Protein AF-U7Q8G6-F1 (afdb_monomer)

Nearest PDB structures (foldseek):
  5i2t-assembly1_A  TM=9.129E-01  e=1.241E-16  Saccharomyces cerevisiae
  8ro1-assembly1_s  TM=9.286E-01  e=4.223E-16  Caenorhabditis elegans
  6i7o-assembly1_O  TM=8.710E-01  e=2.322E-15  Saccharomyces cerevisiae
  3dm0-assembly1_A  TM=6.189E-01  e=4.511E-17  Escherichia coli K-12
  5k1a-assembly3_F  TM=7.112E-01  e=4.893E-15  Homo sapiens

Secondary structure (DSSP, 8-state):
--HHHHHHHTS-HHHHHHHHHHHHHHHHHTT-HHHHHHHHT-HHHHHHHHHHT-HHHHHHHHHT-TTGGG-HHHHHHHHHHHHHHHHHHH-GGGHHHHHHHHHGGGTTSHHHHHHHHHHHHH--S--PPPSS--SPPTT----------SS-EEEEEE-TTSSEEEEEETTS-EEEEETTT--EEEEE---SS-EEEEEE-TTS-EEEEEETTS-EEEEETTT--EEEEE----STT--EEEEEE-TTSSEEEEEETTS-EEEEETTT--EEEEE--SS----EEEEEE-TTSSEEEEEETTSEEEEEETTT--EEEEEE-SS-EEEEEE-TTSSEEEEEETTSPEEEEE--S-------

Organism: NCBI:txid1348334

Radius of gyration: 26.83 Å; Cα contacts (8 Å, |Δi|>4): 756; chains: 1; bounding box: 65×58×74 Å

pLDDT: mean 88.62, std 10.2, range [36.81, 98.12]

Foldseek 3Di:
DDPVLVVLVPDDPVVNLCCLQCVLVVCLVVVVVVVLVVQLLAQSSQLSSCVRPRLVSSLVSLVSHPPSVVDPVSQQSSLLSVQCRVVCRVPSLCVLQSLQQACVVVCVPVSSVVSNVNSVVPDPDDDDGDPDNHDHHRVPDPPDDQDDDPFDWQEKDAALVNQWIWTWGQSQWIWIAGPVVSDTPDIARPGPGGWQYWDAANNRQKIWTWGQSQWIWMAGPVVRDTPDIQHDLPDNRWGFNEKDAFNVRQWIWTWTQSQWIWIAGPVPSDTDDIQHDPDDRKGFQYWEAANVRQWIWTFIQQQKIWIAGPVPSDTDDIDHDPAGWNYKYADNVNFWIWTAGPVGDIDTGGHPDPPPDDDD

InterPro domains:
  IPR001680 WD40 repeat [PF00400] (141-178)
  IPR001680 WD40 repeat [PS50082] (146-187)
  IPR001680 WD40 repeat [PS50082] (188-229)
  IPR001680 WD40 repeat [PS50082] (233-274)
  IPR001680 WD40 repeat [PS50082] (284-318)
  IPR001680 WD40 repeat [SM00320] (139-178)
  IPR001680 WD40 repeat [SM00320] (181-220)
  IPR001680 WD40 repeat [SM00320] (223-265)
  IPR001680 WD40 repeat [SM00320] (268-309)
  IPR001680 WD40 repeat [SM00320] (312-350)
  IPR015943 WD40/YVTN repeat-like-containing domain superfamily [G3DSA:2.130.10.10] (127-233)
  IPR015943 WD40/YVTN repeat-like-containing domain superfamily [G3DSA:2.130.10.10] (234-358)
  IPR019775 WD40 repeat, conserved site [PS00678] (165-179)
  IPR019775 WD40 repeat, conserved site [PS00678] (207-221)
  IPR019775 WD40 repeat, conserved site [PS00678] (252-266)
  IPR019775 WD40 repeat, conserved site [PS00678] (296-310)
  IPR020472 PAC1/LIS1-like, WD-40 repeat [PR00320] (165-179)
  IPR020472 PAC1/LIS1-like, WD-40 repeat [PR00320] (207-221)
  IPR020472 PAC1/LIS1-like, WD-40 repeat [PR00320] (252-266)
  IPR036322 WD40-repeat-containing domain superfamily [SSF50978] (139-350)

Structure (mmCIF, N/CA/C/O backbone):
data_AF-U7Q8G6-F1
#
_entry.id   AF-U7Q8G6-F1
#
loop_
_atom_site.group_PDB
_atom_site.id
_atom_site.type_symbol
_atom_site.label_atom_id
_atom_site.label_alt_id
_atom_site.label_comp_id
_atom_site.label_asym_id
_atom_site.label_entity_id
_atom_site.label_seq_id
_atom_site.pdbx_PDB_ins_code
_atom_site.Cartn_x
_atom_site.Cartn_y
_atom_site.Cartn_z
_atom_site.occupancy
_atom_site.B_iso_or_equiv
_atom_site.auth_seq_id
_atom_site.auth_comp_id
_atom_site.auth_asym_id
_atom_site.auth_atom_id
_atom_site.pdbx_PDB_model_num
ATOM 1 N N . MET A 1 1 ? -16.129 24.831 26.091 1.00 56.25 1 MET A N 1
ATOM 2 C CA . MET A 1 1 ? -16.570 23.866 27.114 1.00 56.25 1 MET A CA 1
ATOM 3 C C . MET A 1 1 ? -18.068 23.642 26.961 1.00 56.25 1 MET A C 1
ATOM 5 O O . MET A 1 1 ? -18.812 24.618 26.870 1.00 56.25 1 MET A O 1
ATOM 9 N N . GLY A 1 2 ? -18.496 22.396 26.797 1.00 69.12 2 GLY A N 1
ATOM 10 C CA . GLY A 1 2 ? -19.892 22.003 26.599 1.00 69.12 2 GLY A CA 1
ATOM 11 C C . GLY A 1 2 ? -20.696 21.978 27.903 1.00 69.12 2 GLY A C 1
ATOM 12 O O . GLY A 1 2 ? -20.184 22.236 28.993 1.00 69.12 2 GLY A O 1
ATOM 13 N N . LYS A 1 3 ? -22.002 21.680 27.803 1.00 80.62 3 LYS A N 1
ATOM 14 C CA . LYS A 1 3 ? -22.903 21.632 28.974 1.00 80.62 3 LYS A CA 1
ATOM 15 C C . LYS A 1 3 ? -22.471 20.568 29.996 1.00 80.62 3 LYS A C 1
ATOM 17 O O . LYS A 1 3 ? -22.660 20.794 31.186 1.00 80.62 3 LYS A O 1
ATOM 22 N N . ILE A 1 4 ? -21.913 19.440 29.542 1.00 85.44 4 ILE A N 1
ATOM 23 C CA . ILE A 1 4 ? -21.466 18.342 30.413 1.00 85.44 4 ILE A CA 1
ATOM 24 C C . ILE A 1 4 ? -20.093 18.648 31.021 1.00 85.44 4 ILE A C 1
ATOM 26 O O . ILE A 1 4 ? -19.953 18.516 32.235 1.00 85.44 4 ILE A O 1
ATOM 30 N N . GLY A 1 5 ? -19.130 19.163 30.246 1.00 81.06 5 GLY A N 1
ATOM 31 C CA . GLY A 1 5 ? -17.835 19.592 30.786 1.00 81.06 5 GLY A CA 1
ATOM 32 C C . GLY A 1 5 ? -17.968 20.648 31.888 1.00 81.06 5 GLY A C 1
ATOM 33 O O . GLY A 1 5 ? -17.392 20.497 32.962 1.00 81.06 5 GLY A O 1
ATOM 34 N N . ASN A 1 6 ? -18.816 21.664 31.682 1.00 84.69 6 ASN A N 1
ATOM 35 C CA . ASN A 1 6 ? -19.099 22.678 32.708 1.00 84.69 6 ASN A CA 1
ATOM 36 C C . ASN A 1 6 ? -19.783 22.099 33.956 1.00 84.69 6 ASN A C 1
ATOM 38 O O . ASN A 1 6 ? -19.577 22.597 35.059 1.00 84.69 6 ASN A O 1
ATOM 42 N N . TRP A 1 7 ? -20.631 21.082 33.789 1.00 89.62 7 TRP A N 1
ATOM 43 C CA . TRP A 1 7 ? -21.301 20.419 34.906 1.00 89.62 7 TRP A CA 1
ATOM 44 C C . TRP A 1 7 ? -20.324 19.565 35.724 1.00 89.62 7 TRP A C 1
ATOM 46 O O . TRP A 1 7 ? -20.350 19.645 36.950 1.00 89.62 7 TRP A O 1
ATOM 56 N N . LEU A 1 8 ? -19.423 18.828 35.066 1.00 87.12 8 LEU A N 1
ATOM 57 C CA . LEU A 1 8 ? -18.352 18.075 35.728 1.00 87.12 8 LEU A CA 1
ATOM 58 C C . LEU A 1 8 ? -17.370 19.002 36.456 1.00 87.12 8 LEU A C 1
ATOM 60 O O . LEU A 1 8 ? -16.967 18.702 37.573 1.00 87.12 8 LEU A O 1
ATOM 64 N N . ALA A 1 9 ? -17.028 20.149 35.863 1.00 85.69 9 ALA A N 1
ATOM 65 C CA . ALA A 1 9 ? -16.092 21.112 36.449 1.00 85.69 9 ALA A CA 1
ATOM 66 C C . ALA A 1 9 ? -16.605 21.789 37.734 1.00 85.69 9 ALA A C 1
ATOM 68 O O . ALA A 1 9 ? -15.813 22.343 38.488 1.00 85.69 9 ALA A O 1
ATOM 69 N N . ARG A 1 10 ? -17.921 21.768 37.989 1.00 89.88 10 ARG A N 1
ATOM 70 C CA . ARG A 1 10 ? -18.535 22.331 39.206 1.00 89.88 10 ARG A CA 1
ATOM 71 C C . ARG A 1 10 ? -18.567 21.356 40.387 1.00 89.88 10 ARG A C 1
ATOM 73 O O . ARG A 1 10 ? -18.988 21.757 41.467 1.00 89.88 10 ARG A O 1
ATOM 80 N N . LYS A 1 11 ? -18.204 20.089 40.178 1.00 89.44 11 LYS A N 1
ATOM 81 C CA . LYS A 1 11 ? -18.205 19.051 41.216 1.00 89.44 11 LYS A CA 1
ATOM 82 C C . LYS A 1 11 ? -16.892 19.052 41.993 1.00 89.44 11 LYS A C 1
ATOM 84 O O . LYS A 1 11 ? -15.859 19.445 41.452 1.00 89.44 11 LYS A O 1
ATOM 89 N N . THR A 1 12 ? -16.942 18.593 43.243 1.00 90.50 12 THR A N 1
ATOM 90 C CA . THR A 1 12 ? -15.731 18.258 44.004 1.00 90.50 12 THR A CA 1
ATOM 91 C C . THR A 1 12 ? -15.006 17.090 43.332 1.00 90.50 12 THR A C 1
ATOM 93 O O . THR A 1 12 ? -15.563 16.418 42.462 1.00 90.50 12 THR A O 1
ATOM 96 N N . GLU A 1 13 ? -13.749 16.856 43.697 1.00 85.19 13 GLU A N 1
ATOM 97 C CA . GLU A 1 13 ? -12.966 15.766 43.112 1.00 85.19 13 GLU A CA 1
ATOM 98 C C . GLU A 1 13 ? -13.579 14.389 43.402 1.00 85.19 13 GLU A C 1
ATOM 100 O O . GLU A 1 13 ? -13.784 13.624 42.461 1.00 85.19 13 GLU A O 1
ATOM 105 N N . GLU A 1 14 ? -13.984 14.142 44.652 1.00 85.69 14 GLU A N 1
ATOM 106 C CA . GLU A 1 14 ? -14.667 12.911 45.078 1.00 85.69 14 GLU A CA 1
ATOM 107 C C . GLU A 1 14 ? -16.007 12.717 44.350 1.00 85.69 14 GLU A C 1
ATOM 109 O O . GLU A 1 14 ? -16.265 11.654 43.782 1.00 85.69 14 GLU A O 1
ATOM 114 N N . ASP A 1 15 ? -16.838 13.765 44.265 1.00 88.25 15 ASP A N 1
ATOM 115 C CA . ASP A 1 15 ? -18.117 13.697 43.544 1.00 88.25 15 ASP A CA 1
ATOM 116 C C . ASP A 1 15 ? -17.914 13.460 42.046 1.00 88.25 15 ASP A C 1
ATOM 118 O O . ASP A 1 15 ? -18.752 12.845 41.381 1.00 88.25 15 ASP A O 1
ATOM 122 N N . ARG A 1 16 ? -16.840 14.012 41.477 1.00 90.25 16 ARG A N 1
ATOM 123 C CA . ARG A 1 16 ? -16.509 13.857 40.062 1.00 90.25 16 ARG A CA 1
ATOM 124 C C . ARG A 1 16 ? -16.042 12.437 39.781 1.00 90.25 16 ARG A C 1
ATOM 126 O O . ARG A 1 16 ? -16.490 11.874 38.789 1.00 90.25 16 ARG A O 1
ATOM 133 N N . GLU A 1 17 ? -15.184 11.869 40.619 1.00 89.19 17 GLU A N 1
ATOM 134 C CA . GLU A 1 17 ? -14.734 10.484 40.480 1.00 89.19 17 GLU A CA 1
ATOM 135 C C . GLU A 1 17 ? -15.909 9.513 40.612 1.00 89.19 17 GLU A C 1
ATOM 137 O O . GLU A 1 17 ? -16.135 8.719 39.702 1.00 89.19 17 GLU A O 1
ATOM 142 N N . PHE A 1 18 ? -16.748 9.671 41.642 1.00 90.50 18 PHE A N 1
ATOM 143 C CA . PHE A 1 18 ? -17.962 8.867 41.812 1.00 90.50 18 PHE A CA 1
ATOM 144 C C . PHE A 1 18 ? -18.876 8.932 40.581 1.00 90.50 18 PHE A C 1
ATOM 146 O O . PHE A 1 18 ? -19.333 7.910 40.070 1.00 90.50 18 PHE A O 1
ATOM 153 N N . VAL A 1 19 ? -19.114 10.137 40.054 1.00 91.50 19 VAL A N 1
ATOM 154 C CA . VAL A 1 19 ? -19.921 10.329 38.842 1.00 91.50 19 VAL A CA 1
ATOM 155 C C . VAL A 1 19 ? -19.286 9.662 37.626 1.00 91.50 19 VAL A C 1
ATOM 157 O O . VAL A 1 19 ? -19.995 9.062 36.824 1.00 91.50 19 VAL A O 1
ATOM 160 N N . LEU A 1 20 ? -17.973 9.775 37.447 1.00 92.44 20 LEU A N 1
ATOM 161 C CA . LEU A 1 20 ? -17.301 9.168 36.302 1.00 92.44 20 LEU A CA 1
ATOM 162 C C . LEU A 1 20 ? -17.283 7.642 36.401 1.00 92.44 20 LEU A C 1
ATOM 164 O O . LEU A 1 20 ? -17.319 6.997 35.360 1.00 92.44 20 LEU A O 1
ATOM 168 N N . THR A 1 21 ? -17.292 7.065 37.599 1.00 90.81 21 THR A N 1
ATOM 169 C CA . THR A 1 21 ? -17.320 5.611 37.792 1.00 90.81 21 THR A CA 1
ATOM 170 C C . THR A 1 21 ? -18.736 5.046 37.656 1.00 90.81 21 THR A C 1
ATOM 172 O O . THR A 1 21 ? -18.959 4.190 36.804 1.00 90.81 21 THR A O 1
ATOM 175 N N . GLU A 1 22 ? -19.712 5.580 38.398 1.00 92.44 22 GLU A N 1
ATOM 176 C CA . GLU A 1 22 ? -21.002 4.907 38.647 1.00 92.44 22 GLU A CA 1
ATOM 177 C C . GLU A 1 22 ? -22.201 5.485 37.874 1.00 92.44 22 GLU A C 1
ATOM 179 O O . GLU A 1 22 ? -23.278 4.884 37.836 1.00 92.44 22 GLU A O 1
ATOM 184 N N . LEU A 1 23 ? -22.072 6.662 37.244 1.00 92.38 23 LEU A N 1
ATOM 185 C CA . LEU A 1 23 ? -23.227 7.335 36.632 1.00 92.38 23 LEU A CA 1
ATOM 186 C C . LEU A 1 23 ? -23.899 6.483 35.552 1.00 92.38 23 LEU A C 1
ATOM 188 O O . LEU A 1 23 ? -25.127 6.418 35.511 1.00 92.38 23 LEU A O 1
ATOM 192 N N . ILE A 1 24 ? -23.121 5.864 34.659 1.00 92.88 24 ILE A N 1
ATOM 193 C CA . ILE A 1 24 ? -23.697 5.090 33.554 1.00 92.88 24 ILE A CA 1
ATOM 194 C C . ILE A 1 24 ? -24.417 3.853 34.081 1.00 92.88 24 ILE A C 1
ATOM 196 O O . ILE A 1 24 ? -25.541 3.609 33.652 1.00 92.88 24 ILE A O 1
ATOM 200 N N . TYR A 1 25 ? -23.841 3.155 35.065 1.00 90.88 25 TYR A N 1
ATOM 201 C CA . TYR A 1 25 ? -24.493 2.033 35.740 1.00 90.88 25 TYR A CA 1
ATOM 202 C C . TYR A 1 25 ? -25.879 2.429 36.267 1.00 90.88 25 TYR A C 1
ATOM 204 O O . TYR A 1 25 ? -26.889 1.861 35.857 1.00 90.88 25 TYR A O 1
ATOM 212 N N . HIS A 1 26 ? -25.966 3.495 37.069 1.00 92.00 26 HIS A N 1
ATOM 213 C CA . HIS A 1 26 ? -27.252 3.952 37.602 1.00 92.00 26 HIS A CA 1
ATOM 214 C C . HIS A 1 26 ? -28.240 4.415 36.525 1.00 92.00 26 HIS A C 1
ATOM 216 O O . HIS A 1 26 ? -29.451 4.285 36.702 1.00 92.00 26 HIS A O 1
ATOM 222 N N . LEU A 1 27 ? -27.766 4.997 35.422 1.00 91.88 27 LEU A N 1
ATOM 223 C CA . LEU A 1 27 ? -28.645 5.418 34.330 1.00 91.88 27 LEU A CA 1
ATOM 224 C C . LEU A 1 27 ? -29.193 4.226 33.536 1.00 91.88 27 LEU A C 1
ATOM 226 O O . LEU A 1 27 ? -30.345 4.294 33.105 1.00 91.88 27 LEU A O 1
ATOM 230 N N . VAL A 1 28 ? -28.397 3.170 33.360 1.00 90.50 28 VAL A N 1
ATOM 231 C CA . VAL A 1 28 ? -28.813 1.916 32.715 1.00 90.50 28 VAL A CA 1
ATOM 232 C C . VAL A 1 28 ? -29.846 1.191 33.579 1.00 90.50 28 VAL A C 1
ATOM 234 O O . VAL A 1 28 ? -30.936 0.917 33.086 1.00 90.50 28 VAL A O 1
ATOM 237 N N . GLU A 1 29 ? -29.575 1.003 34.875 1.00 91.31 29 GLU A N 1
ATOM 238 C CA . GLU A 1 29 ? -30.495 0.341 35.822 1.00 91.31 29 GLU A CA 1
ATOM 239 C C . GLU A 1 29 ? -31.860 1.043 35.921 1.00 91.31 29 GLU A C 1
ATOM 241 O O . GLU A 1 29 ? -32.896 0.414 36.110 1.00 91.31 29 GLU A O 1
ATOM 246 N N . ASN A 1 30 ? -31.884 2.368 35.749 1.00 92.12 30 ASN A N 1
ATOM 247 C CA . ASN A 1 30 ? -33.118 3.159 35.741 1.00 92.12 30 ASN A CA 1
ATOM 248 C C . ASN A 1 30 ? -33.731 3.334 34.335 1.00 92.12 30 ASN A C 1
ATOM 250 O O . ASN A 1 30 ? -34.579 4.212 34.144 1.00 92.12 30 ASN A O 1
ATOM 254 N N . SER A 1 31 ? -33.263 2.578 33.336 1.00 88.62 31 SER A N 1
ATOM 255 C CA . SER A 1 31 ? -33.716 2.622 31.936 1.00 88.62 31 SER A CA 1
ATOM 256 C C . SER A 1 31 ? -33.698 4.031 31.311 1.00 88.62 31 SER A C 1
ATOM 258 O O . SER A 1 31 ? -34.504 4.368 30.440 1.00 88.62 31 SER A O 1
ATOM 260 N N . GLN A 1 32 ? -32.770 4.900 31.731 1.00 90.38 32 GLN A N 1
ATOM 261 C CA . GLN A 1 32 ? -32.642 6.279 31.240 1.00 90.38 32 GLN A CA 1
ATOM 262 C C . GLN A 1 32 ? -31.774 6.361 29.973 1.00 90.38 32 GLN A C 1
ATOM 264 O O . GLN A 1 32 ? -30.848 7.175 29.887 1.00 90.38 32 GLN A O 1
ATOM 269 N N . PHE A 1 33 ? -32.099 5.558 28.956 1.00 85.75 33 PHE A N 1
ATOM 270 C CA . PHE A 1 33 ? -31.293 5.378 27.738 1.00 85.75 33 PHE A CA 1
ATOM 271 C C . PHE A 1 33 ? -30.967 6.682 26.998 1.00 85.75 33 PHE A C 1
ATOM 273 O O . PHE A 1 33 ? -29.846 6.872 26.534 1.00 85.75 33 PHE A O 1
ATOM 280 N N . GLY A 1 34 ? -31.897 7.644 26.953 1.00 87.50 34 GLY A N 1
ATOM 281 C CA . GLY A 1 34 ? -31.640 8.952 26.336 1.00 87.50 34 GLY A CA 1
ATOM 282 C C . GLY A 1 34 ? -30.525 9.747 27.033 1.00 87.50 34 GLY A C 1
ATOM 283 O O . GLY A 1 34 ? -29.786 10.485 26.379 1.00 87.50 34 GLY A O 1
ATOM 284 N N . LYS A 1 35 ? -30.364 9.582 28.354 1.00 90.31 35 LYS A N 1
ATOM 285 C CA . LYS A 1 35 ? -29.250 10.182 29.101 1.00 90.31 35 LYS A CA 1
ATOM 286 C C . LYS A 1 35 ? -27.970 9.374 28.930 1.00 90.31 35 LYS A C 1
ATOM 288 O O . LYS A 1 35 ? -26.940 9.997 28.698 1.00 90.31 35 LYS A O 1
ATOM 293 N N . VAL A 1 36 ? -28.042 8.040 28.988 1.00 91.25 36 VAL A N 1
ATOM 294 C CA . VAL A 1 36 ? -26.893 7.150 28.724 1.00 91.25 36 VAL A CA 1
ATOM 295 C C . VAL A 1 36 ? -26.264 7.502 27.383 1.00 91.25 36 VAL A C 1
ATOM 297 O O . VAL A 1 36 ? -25.098 7.882 27.329 1.00 91.25 36 VAL A O 1
ATOM 300 N N . HIS A 1 37 ? -27.073 7.511 26.322 1.00 91.75 37 HIS A N 1
ATOM 301 C CA . HIS A 1 37 ? -26.624 7.888 24.992 1.00 91.75 37 HIS A CA 1
ATOM 302 C C . HIS A 1 37 ? -25.998 9.285 24.997 1.00 91.75 37 HIS A C 1
ATOM 304 O O . HIS A 1 37 ? -24.932 9.488 24.429 1.00 91.75 37 HIS A O 1
ATOM 310 N N . ARG A 1 38 ? -26.640 10.272 25.633 1.00 92.12 38 ARG A N 1
ATOM 311 C CA . ARG A 1 38 ? -26.119 11.644 25.678 1.00 92.12 38 ARG A CA 1
ATOM 312 C C . ARG A 1 38 ? -24.735 11.734 26.332 1.00 92.12 38 ARG A C 1
ATOM 314 O O . ARG A 1 38 ? -23.932 12.532 25.862 1.00 92.12 38 ARG A O 1
ATOM 321 N N . PHE A 1 39 ? -24.476 10.982 27.401 1.00 93.88 39 PHE A N 1
ATOM 322 C CA . PHE A 1 39 ? -23.171 10.968 28.068 1.00 93.88 39 PHE A CA 1
ATOM 323 C C . PHE A 1 39 ? -22.133 10.178 27.272 1.00 93.88 39 PHE A C 1
ATOM 325 O O . PHE A 1 39 ? -21.028 10.673 27.066 1.00 93.88 39 PHE A O 1
ATOM 332 N N . LEU A 1 40 ? -22.494 8.997 26.766 1.00 94.12 40 LEU A N 1
ATOM 333 C CA . LEU A 1 40 ? -21.578 8.164 25.991 1.00 94.12 40 LEU A CA 1
ATOM 334 C C . LEU A 1 40 ? -21.207 8.795 24.641 1.00 94.12 40 LEU A C 1
ATOM 336 O O . LEU A 1 40 ? -20.108 8.575 24.161 1.00 94.12 40 LEU A O 1
ATOM 340 N N . THR A 1 41 ? -22.032 9.671 24.063 1.00 94.38 41 THR A N 1
ATOM 341 C CA . THR A 1 41 ? -21.662 10.425 22.849 1.00 94.38 41 THR A CA 1
ATOM 342 C C . THR A 1 41 ? -21.098 11.824 23.112 1.00 94.38 41 THR A C 1
ATOM 344 O O . THR A 1 41 ? -21.040 12.628 22.184 1.00 94.38 41 THR A O 1
ATOM 347 N N . ASP A 1 42 ? -20.712 12.155 24.348 1.00 95.38 42 ASP A N 1
ATOM 348 C CA . ASP A 1 42 ? -20.105 13.448 24.688 1.00 95.38 42 ASP A CA 1
ATOM 349 C C . ASP A 1 42 ? -18.588 13.318 24.881 1.00 95.38 42 ASP A C 1
ATOM 351 O O . ASP A 1 42 ? -18.102 12.555 25.720 1.00 95.38 42 ASP A O 1
ATOM 355 N N . PHE A 1 43 ? -17.822 14.088 24.103 1.00 95.06 43 PHE A N 1
ATOM 356 C CA . PHE A 1 43 ? -16.359 14.021 24.133 1.00 95.06 43 PHE A CA 1
ATOM 357 C C . PHE A 1 43 ? -15.770 14.405 25.495 1.00 95.06 43 PHE A C 1
ATOM 359 O O . PHE A 1 43 ? -14.808 13.782 25.941 1.00 95.06 43 PHE A O 1
ATOM 366 N N . GLU A 1 44 ? -16.320 15.424 26.162 1.00 93.38 44 GLU A N 1
ATOM 367 C CA . GLU A 1 44 ? -15.781 15.901 27.440 1.00 93.38 44 GLU A CA 1
ATOM 368 C C . GLU A 1 44 ? -16.011 14.873 28.548 1.00 93.38 44 GLU A C 1
ATOM 370 O O . GLU A 1 44 ? -15.116 14.659 29.364 1.00 93.38 44 GLU A O 1
ATOM 375 N N . PHE A 1 45 ? -17.169 14.202 28.549 1.00 95.06 45 PHE A N 1
ATOM 376 C CA . PHE A 1 45 ? -17.434 13.086 29.457 1.00 95.06 45 PHE A CA 1
ATOM 377 C C . PHE A 1 45 ? -16.451 11.934 29.237 1.00 95.06 45 PHE A C 1
ATOM 379 O O . PHE A 1 45 ? -15.796 11.504 30.186 1.00 95.06 45 PHE A O 1
ATOM 386 N N . MET A 1 46 ? -16.293 11.476 27.990 1.00 95.56 46 MET A N 1
ATOM 387 C CA . MET A 1 46 ? -15.378 10.376 27.666 1.00 95.56 46 MET A CA 1
ATOM 388 C C . MET A 1 46 ? -13.932 10.714 28.029 1.00 95.56 46 MET A C 1
ATOM 390 O O . MET A 1 46 ? -13.247 9.908 28.658 1.00 95.56 46 MET A O 1
ATOM 394 N N . GLN A 1 47 ? -13.473 11.926 27.702 1.00 94.31 47 GLN A N 1
ATOM 395 C CA . GLN A 1 47 ? -12.120 12.354 28.039 1.00 94.31 47 GLN A CA 1
ATOM 396 C C . GLN A 1 47 ? -11.913 12.467 29.552 1.00 94.31 47 GLN A C 1
ATOM 398 O O . GLN A 1 47 ? -10.862 12.064 30.050 1.00 94.31 47 GLN A O 1
ATOM 403 N N . ALA A 1 48 ? -12.900 12.979 30.291 1.00 93.25 48 ALA A N 1
ATOM 404 C CA . ALA A 1 48 ? -12.839 13.037 31.747 1.00 93.25 48 ALA A CA 1
ATOM 405 C C . ALA A 1 48 ? -12.800 11.631 32.365 1.00 93.25 48 ALA A C 1
ATOM 407 O O . ALA A 1 48 ? -11.954 11.380 33.224 1.00 93.25 48 ALA A O 1
ATOM 408 N N . LYS A 1 49 ? -13.643 10.701 31.892 1.00 94.69 49 LYS A N 1
ATOM 409 C CA . LYS A 1 49 ? -13.687 9.320 32.395 1.00 94.69 49 LYS A CA 1
ATOM 410 C C . LYS A 1 49 ? -12.377 8.581 32.129 1.00 94.69 49 LYS A C 1
ATOM 412 O O . LYS A 1 49 ? -11.807 8.026 33.062 1.00 94.69 49 LYS A O 1
ATOM 417 N N . ILE A 1 50 ? -11.838 8.655 30.910 1.00 92.81 50 ILE A N 1
ATOM 418 C CA . ILE A 1 50 ? -10.547 8.031 30.568 1.00 92.81 50 ILE A CA 1
ATOM 419 C C . ILE A 1 50 ? -9.417 8.612 31.425 1.00 92.81 50 ILE A C 1
ATOM 421 O O . ILE A 1 50 ? -8.559 7.869 31.898 1.00 92.81 50 ILE A O 1
ATOM 425 N N . LYS A 1 51 ? -9.414 9.932 31.661 1.00 91.38 51 LYS A N 1
ATOM 426 C CA . LYS A 1 51 ? -8.402 10.585 32.504 1.00 91.38 51 LYS A CA 1
ATOM 427 C C . LYS A 1 51 ? -8.479 10.170 33.968 1.00 91.38 51 LYS A C 1
ATOM 429 O O . LYS A 1 51 ? -7.416 10.008 34.559 1.00 91.38 51 LYS A O 1
ATOM 434 N N . ALA A 1 52 ? -9.674 9.997 34.524 1.00 91.44 52 ALA A N 1
ATOM 435 C CA . ALA A 1 52 ? -9.858 9.634 35.928 1.00 91.44 52 ALA A CA 1
ATOM 436 C C . ALA A 1 52 ? -9.715 8.122 36.170 1.00 91.44 52 ALA A C 1
ATOM 438 O O . ALA A 1 52 ? -8.880 7.706 36.963 1.00 91.44 52 ALA A O 1
ATOM 439 N N . VAL A 1 53 ? -10.485 7.308 35.444 1.00 90.62 53 VAL A N 1
ATOM 440 C CA . VAL A 1 53 ? -10.709 5.882 35.753 1.00 90.62 53 VAL A CA 1
ATOM 441 C C . VAL A 1 53 ? -10.080 4.946 34.708 1.00 90.62 53 VAL A C 1
ATOM 443 O O . VAL A 1 53 ? -9.866 3.767 34.967 1.00 90.62 53 VAL A O 1
ATOM 446 N N . GLY A 1 54 ? -9.723 5.465 33.529 1.00 87.25 54 GLY A N 1
ATOM 447 C CA . GLY A 1 54 ? -9.121 4.691 32.439 1.00 87.25 54 GLY A CA 1
ATOM 448 C C . GLY A 1 54 ? -10.115 4.256 31.360 1.00 87.25 54 GLY A C 1
ATOM 449 O O . GLY A 1 54 ? -11.332 4.387 31.500 1.00 87.25 54 GLY A O 1
ATOM 450 N N . ILE A 1 55 ? -9.578 3.770 30.238 1.00 88.50 55 ILE A N 1
ATOM 451 C CA . ILE A 1 55 ? -10.367 3.389 29.057 1.00 88.50 55 ILE A CA 1
ATOM 452 C C . ILE A 1 55 ? -11.200 2.124 29.291 1.00 88.50 55 ILE A C 1
ATOM 454 O O . ILE A 1 55 ? -12.331 2.059 28.816 1.00 88.50 55 ILE A O 1
ATOM 458 N N . GLN A 1 56 ? -10.707 1.179 30.096 1.00 84.81 56 GLN A N 1
ATOM 459 C CA . GLN A 1 56 ? -11.423 -0.062 30.398 1.00 84.81 56 GLN A CA 1
ATOM 460 C C . GLN A 1 56 ? -12.780 0.208 31.063 1.00 84.81 56 GLN A C 1
ATOM 462 O O . GLN A 1 56 ? -13.796 -0.324 30.627 1.00 84.81 56 GLN A O 1
ATOM 467 N N . ALA A 1 57 ? -12.824 1.123 32.036 1.00 88.81 57 ALA A N 1
ATOM 468 C CA . ALA A 1 57 ? -14.069 1.520 32.690 1.00 88.81 57 ALA A CA 1
ATOM 469 C C . ALA A 1 57 ? -15.075 2.142 31.706 1.00 88.81 57 ALA A C 1
ATOM 471 O O . ALA A 1 57 ? -16.282 1.976 31.862 1.00 88.81 57 ALA A O 1
ATOM 472 N N . LEU A 1 58 ? -14.595 2.864 30.685 1.00 91.94 58 LEU A N 1
ATOM 473 C CA . LEU A 1 58 ? -15.459 3.381 29.626 1.00 91.94 58 LEU A CA 1
ATOM 474 C C . LEU A 1 58 ? -15.953 2.248 28.716 1.00 91.94 58 LEU A C 1
ATOM 476 O O . LEU A 1 58 ? -17.132 2.224 28.395 1.00 91.94 58 LEU A O 1
ATOM 480 N N . ILE A 1 59 ? -15.103 1.295 28.322 1.00 85.62 59 ILE A N 1
ATOM 481 C CA . ILE A 1 59 ? -15.517 0.143 27.498 1.00 85.62 59 ILE A CA 1
ATOM 482 C C . ILE A 1 59 ? -16.613 -0.666 28.205 1.00 85.62 59 ILE A C 1
ATOM 484 O O . ILE A 1 59 ? -17.613 -1.024 27.578 1.00 85.62 59 ILE A O 1
ATOM 488 N N . GLU A 1 60 ? -16.473 -0.903 29.508 1.00 86.69 60 GLU A N 1
ATOM 489 C CA . GLU A 1 60 ? -17.490 -1.608 30.287 1.00 86.69 60 GLU A CA 1
ATOM 490 C C . GLU A 1 60 ? -18.821 -0.839 30.356 1.00 86.69 60 GLU A C 1
ATOM 492 O O . GLU A 1 60 ? -19.885 -1.452 30.309 1.00 86.69 60 GLU A O 1
ATOM 497 N N . ASP A 1 61 ? -18.803 0.499 30.418 1.00 91.06 61 ASP A N 1
ATOM 498 C CA . ASP A 1 61 ? -20.034 1.301 30.337 1.00 91.06 61 ASP A CA 1
ATOM 499 C C . ASP A 1 61 ? -20.799 1.051 29.037 1.00 91.06 61 ASP A C 1
ATOM 501 O O . ASP A 1 61 ? -22.024 0.945 29.059 1.00 91.06 61 ASP A O 1
ATOM 505 N N . TYR A 1 62 ? -20.088 0.949 27.910 1.00 89.88 62 TYR A N 1
ATOM 506 C CA . TYR A 1 62 ? -20.704 0.614 26.627 1.00 89.88 62 TYR A CA 1
ATOM 507 C C . TYR A 1 62 ? -21.289 -0.802 26.640 1.00 89.88 62 TYR A C 1
ATOM 509 O O . TYR A 1 62 ? -22.393 -1.000 26.141 1.00 89.88 62 TYR A O 1
ATOM 517 N N . GLN A 1 63 ? -20.597 -1.771 27.252 1.00 85.50 63 GLN A N 1
ATOM 518 C CA . GLN A 1 63 ? -21.068 -3.161 27.365 1.00 85.50 63 GLN A CA 1
ATOM 519 C C . GLN A 1 63 ? -22.343 -3.305 28.211 1.00 85.50 63 GLN A C 1
ATOM 521 O O . GLN A 1 63 ? -23.099 -4.251 28.008 1.00 85.50 63 GLN A O 1
ATOM 526 N N . ARG A 1 64 ? -22.604 -2.370 29.133 1.00 86.44 64 ARG A N 1
ATOM 527 C CA . ARG A 1 64 ? -23.803 -2.363 29.988 1.00 86.44 64 ARG A CA 1
ATOM 528 C C . ARG A 1 64 ? -25.074 -1.899 29.267 1.00 86.44 64 ARG A C 1
ATOM 530 O O . ARG A 1 64 ? -26.163 -2.078 29.798 1.00 86.44 64 ARG A O 1
ATOM 537 N N . VAL A 1 65 ? -24.976 -1.280 28.090 1.00 87.75 65 VAL A N 1
ATOM 538 C CA . VAL A 1 65 ? -26.147 -0.710 27.405 1.00 87.75 65 VAL A CA 1
ATOM 539 C C . VAL A 1 65 ? -26.981 -1.807 26.737 1.00 87.75 65 VAL A C 1
ATOM 541 O O . VAL A 1 65 ? -26.580 -2.380 25.724 1.00 87.75 65 VAL A O 1
ATOM 544 N N . GLU A 1 66 ? -28.183 -2.059 27.259 1.00 69.31 66 GLU A N 1
ATOM 545 C CA . GLU A 1 66 ? -29.170 -2.917 26.595 1.00 69.31 66 GLU A CA 1
ATOM 546 C C . GLU A 1 66 ? -29.507 -2.366 25.194 1.00 69.31 66 GLU A C 1
ATOM 548 O O . GLU A 1 66 ? -29.703 -1.164 25.013 1.00 69.31 66 GLU A O 1
ATOM 553 N N . HIS A 1 67 ? -29.562 -3.246 24.189 1.00 69.25 67 HIS A N 1
ATOM 554 C CA . HIS A 1 67 ? -29.784 -2.917 22.768 1.00 69.25 67 HIS A CA 1
ATOM 555 C C . HIS A 1 67 ? -28.657 -2.161 22.044 1.00 69.25 67 HIS A C 1
ATOM 557 O O . HIS A 1 67 ? -28.899 -1.604 20.967 1.00 69.25 67 HIS A O 1
ATOM 563 N N . LEU A 1 68 ? -27.419 -2.199 22.550 1.00 74.38 68 LEU A N 1
ATOM 564 C CA . LEU A 1 68 ? -26.251 -1.617 21.874 1.00 74.38 68 LEU A CA 1
ATOM 565 C C . LEU A 1 68 ? -26.114 -2.037 20.396 1.00 74.38 68 LEU A C 1
ATOM 567 O O . LEU A 1 68 ? -25.709 -1.235 19.560 1.00 74.38 68 LEU A O 1
ATOM 571 N N . GLU A 1 69 ? -26.510 -3.265 20.048 1.00 65.94 69 GLU A N 1
ATOM 572 C CA . GLU A 1 69 ? -26.487 -3.777 18.668 1.00 65.94 69 GLU A CA 1
ATOM 573 C C . GLU A 1 69 ? -27.345 -2.951 17.695 1.00 65.94 69 GLU A C 1
ATOM 575 O O . GLU A 1 69 ? -27.014 -2.841 16.512 1.00 65.94 69 GLU A O 1
ATOM 580 N N . THR A 1 70 ? -28.423 -2.340 18.193 1.00 77.50 70 THR A N 1
ATOM 581 C CA . THR A 1 70 ? -29.356 -1.534 17.390 1.00 77.50 70 THR A CA 1
ATOM 582 C C . THR A 1 70 ? -28.921 -0.076 17.250 1.00 77.50 70 THR A C 1
ATOM 584 O O . THR A 1 70 ? -29.315 0.586 16.289 1.00 77.50 70 THR A O 1
ATOM 587 N N . ASP A 1 71 ? -28.073 0.425 18.157 1.00 87.56 71 ASP A N 1
ATOM 588 C CA . ASP A 1 71 ? -27.533 1.782 18.086 1.00 87.56 71 ASP A CA 1
ATOM 589 C C . ASP A 1 71 ? -26.173 1.787 17.380 1.00 87.56 71 ASP A C 1
ATOM 591 O O . ASP A 1 71 ? -25.114 1.565 17.972 1.00 87.56 71 ASP A O 1
ATOM 595 N N . GLU A 1 72 ? -26.200 2.079 16.079 1.00 89.06 72 GLU A N 1
ATOM 596 C CA . GLU A 1 72 ? -24.993 2.186 15.258 1.00 89.06 72 GLU A CA 1
ATOM 597 C C . GLU A 1 72 ? -23.951 3.147 15.848 1.00 89.06 72 GLU A C 1
ATOM 599 O O . GLU A 1 72 ? -22.757 2.862 15.780 1.00 89.06 72 GLU A O 1
ATOM 604 N N . THR A 1 73 ? -24.373 4.258 16.456 1.00 92.38 73 THR A N 1
ATOM 605 C CA . THR A 1 73 ? -23.439 5.274 16.960 1.00 92.38 73 THR A CA 1
ATOM 606 C C . THR A 1 73 ? -22.652 4.729 18.143 1.00 92.38 73 THR A C 1
ATOM 608 O O . THR A 1 73 ? -21.422 4.790 18.148 1.00 92.38 73 THR A O 1
ATOM 611 N N . LEU A 1 74 ? -23.350 4.173 19.136 1.00 92.75 74 LEU A N 1
ATOM 612 C CA . LEU A 1 74 ? -22.706 3.634 20.332 1.00 92.75 74 LEU A CA 1
ATOM 613 C C . LEU A 1 74 ? -21.855 2.400 20.008 1.00 92.75 74 LEU A C 1
ATOM 615 O O . LEU A 1 74 ? -20.761 2.267 20.552 1.00 92.75 74 LEU A O 1
ATOM 619 N N . ARG A 1 75 ? -22.289 1.556 19.063 1.00 90.75 75 ARG A N 1
ATOM 620 C CA . ARG A 1 75 ? -21.506 0.411 18.571 1.00 90.75 75 ARG A CA 1
ATOM 621 C C . ARG A 1 75 ? -20.200 0.839 17.890 1.00 90.75 75 ARG A C 1
ATOM 623 O O . ARG A 1 75 ? -19.149 0.259 18.163 1.00 90.75 75 ARG A O 1
ATOM 630 N N . LEU A 1 76 ? -20.236 1.857 17.023 1.00 92.50 76 LEU A N 1
ATOM 631 C CA . LEU A 1 76 ? -19.024 2.397 16.388 1.00 92.50 76 LEU A CA 1
ATOM 632 C C . LEU A 1 76 ? -18.062 2.977 17.434 1.00 92.50 76 LEU A C 1
ATOM 634 O O . LEU A 1 76 ? -16.852 2.760 17.347 1.00 92.50 76 LEU A O 1
ATOM 638 N N . LEU A 1 77 ? -18.584 3.680 18.441 1.00 93.69 77 LEU A N 1
ATOM 639 C CA . LEU A 1 77 ? -17.774 4.253 19.517 1.00 93.69 77 LEU A CA 1
ATOM 640 C C . LEU A 1 77 ? -17.147 3.180 20.404 1.00 93.69 77 LEU A C 1
ATOM 642 O O . LEU A 1 77 ? -15.934 3.212 20.598 1.00 93.69 77 LEU A O 1
ATOM 646 N N . GLN A 1 78 ? -17.919 2.188 20.855 1.00 91.75 78 GLN A N 1
ATOM 647 C CA . GLN A 1 78 ? -17.390 1.053 21.614 1.00 91.75 78 GLN A CA 1
ATOM 648 C C . GLN A 1 78 ? -16.230 0.393 20.864 1.00 91.75 78 GLN A C 1
ATOM 650 O O . GLN A 1 78 ? -15.132 0.255 21.402 1.00 91.75 78 GLN A O 1
ATOM 655 N N . ARG A 1 79 ? -16.440 0.061 19.585 1.00 88.44 79 ARG A N 1
ATOM 656 C CA . ARG A 1 79 ? -15.406 -0.593 18.782 1.00 88.44 79 ARG A CA 1
ATOM 657 C C . ARG A 1 79 ? -14.191 0.306 18.544 1.00 88.44 79 ARG A C 1
ATOM 659 O O . ARG A 1 79 ? -13.074 -0.194 18.441 1.00 88.44 79 ARG A O 1
ATOM 666 N N . THR A 1 80 ? -14.387 1.623 18.481 1.00 92.12 80 THR A N 1
ATOM 667 C CA . THR A 1 80 ? -13.282 2.593 18.425 1.00 92.12 80 THR A CA 1
ATOM 668 C C . THR A 1 80 ? -12.420 2.501 19.678 1.00 92.12 80 THR A C 1
ATOM 670 O O . THR A 1 80 ? -11.198 2.461 19.569 1.00 92.12 80 THR A O 1
ATOM 673 N N . PHE A 1 81 ? -13.041 2.428 20.857 1.00 91.88 81 PHE A N 1
ATOM 674 C CA . PHE A 1 81 ? -12.322 2.325 22.126 1.00 91.88 81 PHE A CA 1
ATOM 675 C C . PHE A 1 81 ? -11.588 1.001 22.279 1.00 91.88 81 PHE A C 1
ATOM 677 O O . PHE A 1 81 ? -10.429 1.020 22.673 1.00 91.88 81 PHE A O 1
ATOM 684 N N . GLU A 1 82 ? -12.189 -0.114 21.868 1.00 85.69 82 GLU A N 1
ATOM 685 C CA . GLU A 1 82 ? -11.507 -1.414 21.840 1.00 85.69 82 GLU A CA 1
ATOM 686 C C . GLU A 1 82 ? -10.265 -1.396 20.932 1.00 85.69 82 GLU A C 1
ATOM 688 O O . GLU A 1 82 ? -9.198 -1.869 21.316 1.00 85.69 82 GLU A O 1
ATOM 693 N N . LEU A 1 83 ? -10.370 -0.804 19.734 1.00 85.38 83 LEU A N 1
ATOM 694 C CA . LEU A 1 83 ? -9.238 -0.677 18.805 1.00 85.38 83 LEU A CA 1
ATOM 695 C C . LEU A 1 83 ? -8.145 0.274 19.316 1.00 85.38 83 LEU A C 1
ATOM 697 O O . LEU A 1 83 ? -6.987 0.158 18.912 1.00 85.38 83 LEU A O 1
ATOM 701 N N . SER A 1 84 ? -8.505 1.227 20.172 1.00 89.12 84 SER A N 1
ATOM 702 C CA . SER A 1 84 ? -7.606 2.248 20.714 1.00 89.12 84 SER A CA 1
ATOM 703 C C . SER A 1 84 ? -7.162 1.981 22.155 1.00 89.12 84 SER A C 1
ATOM 705 O O . SER A 1 84 ? -6.428 2.804 22.698 1.00 89.12 84 SER A O 1
ATOM 707 N N . ASP A 1 85 ? -7.550 0.854 22.758 1.00 85.12 85 ASP A N 1
ATOM 708 C CA . ASP A 1 85 ? -7.293 0.527 24.168 1.00 85.12 85 ASP A CA 1
ATOM 709 C C . ASP A 1 85 ? -5.802 0.636 24.529 1.00 85.12 85 ASP A C 1
ATOM 711 O O . ASP A 1 85 ? -5.417 1.423 25.395 1.00 85.12 85 ASP A O 1
ATOM 715 N N . HIS A 1 86 ? -4.940 -0.057 23.780 1.00 75.19 86 HIS A N 1
ATOM 716 C CA . HIS A 1 86 ? -3.488 -0.032 23.981 1.00 75.19 86 HIS A CA 1
ATOM 717 C C . HIS A 1 86 ? -2.888 1.383 23.923 1.00 75.19 86 HIS A C 1
ATOM 719 O O . HIS A 1 86 ? -2.008 1.710 24.718 1.00 75.19 86 HIS A O 1
ATOM 725 N N . VAL A 1 87 ? -3.378 2.239 23.019 1.00 88.06 87 VAL A N 1
ATOM 726 C CA . VAL A 1 87 ? -2.895 3.621 22.877 1.00 88.06 87 VAL A CA 1
ATOM 727 C C . VAL A 1 87 ? -3.372 4.481 24.041 1.00 88.06 87 VAL A C 1
ATOM 729 O O . VAL A 1 87 ? -2.584 5.217 24.626 1.00 88.06 87 VAL A O 1
ATOM 732 N N . LEU A 1 88 ? -4.656 4.396 24.392 1.00 88.88 88 LEU A N 1
ATOM 733 C CA . LEU A 1 88 ? -5.265 5.252 25.415 1.00 88.88 88 LEU A CA 1
ATOM 734 C C . LEU A 1 88 ? -4.857 4.856 26.838 1.00 88.88 88 LEU A C 1
ATOM 736 O O . LEU A 1 88 ? -4.891 5.704 27.731 1.00 88.88 88 LEU A O 1
ATOM 740 N N . ASN A 1 89 ? -4.422 3.610 27.044 1.00 80.06 89 ASN A N 1
ATOM 741 C CA . ASN A 1 89 ? -3.761 3.186 28.276 1.00 80.06 89 ASN A CA 1
ATOM 742 C C . ASN A 1 89 ? -2.362 3.804 28.431 1.00 80.06 89 ASN A C 1
ATOM 744 O O . ASN A 1 89 ? -1.977 4.141 29.549 1.00 80.06 89 ASN A O 1
ATOM 748 N N . GLN A 1 90 ? -1.624 3.990 27.330 1.00 84.00 90 GLN A N 1
ATOM 749 C CA . GLN A 1 90 ? -0.297 4.618 27.342 1.00 84.00 90 GLN A CA 1
ATOM 750 C C . GLN A 1 90 ? -0.376 6.150 27.402 1.00 84.00 90 GLN A C 1
ATOM 752 O O . GLN A 1 90 ? 0.302 6.772 28.216 1.00 84.00 90 GLN A O 1
ATOM 757 N N . ASP A 1 91 ? -1.220 6.763 26.568 1.00 88.94 91 ASP A N 1
ATOM 758 C CA . ASP A 1 91 ? -1.407 8.211 26.501 1.00 88.94 91 ASP A CA 1
ATOM 759 C C . ASP A 1 91 ? -2.888 8.584 26.336 1.00 88.94 91 ASP A C 1
ATOM 761 O O . ASP A 1 91 ? -3.481 8.586 25.251 1.00 88.94 91 ASP A O 1
ATOM 765 N N . ARG A 1 92 ? -3.476 8.996 27.460 1.00 89.44 92 ARG A N 1
ATOM 766 C CA . ARG A 1 92 ? -4.886 9.389 27.583 1.00 89.44 92 ARG A CA 1
ATOM 767 C C . ARG A 1 92 ? -5.232 10.662 26.796 1.00 89.44 92 ARG A C 1
ATOM 769 O O . ARG A 1 92 ? -6.414 10.958 26.604 1.00 89.44 92 ARG A O 1
ATOM 776 N N . ASN A 1 93 ? -4.244 11.441 26.343 1.00 89.56 93 ASN A N 1
ATOM 777 C CA . ASN A 1 93 ? -4.488 12.652 25.556 1.00 89.56 93 ASN A CA 1
ATOM 778 C C . ASN A 1 93 ? -4.723 12.360 24.065 1.00 89.56 93 ASN A C 1
ATOM 780 O O . ASN A 1 93 ? -5.267 13.215 23.367 1.00 89.56 93 ASN A O 1
ATOM 784 N N . GLN A 1 94 ? -4.428 11.147 23.582 1.00 91.38 94 GLN A N 1
ATOM 785 C CA . GLN A 1 94 ? -4.617 10.789 22.168 1.00 91.38 94 GLN A CA 1
ATOM 786 C C . GLN A 1 94 ? -6.070 10.524 21.762 1.00 91.38 94 GLN A C 1
ATOM 788 O O . GLN A 1 94 ? -6.336 10.269 20.587 1.00 91.38 94 GLN A O 1
ATOM 793 N N . LEU A 1 95 ? -7.028 10.610 22.692 1.00 94.81 95 LEU A N 1
ATOM 794 C CA . LEU A 1 95 ? -8.445 10.333 22.435 1.00 94.81 95 LEU A CA 1
ATOM 795 C C . LEU A 1 95 ? -8.976 11.052 21.191 1.00 94.81 95 LEU A C 1
ATOM 797 O O . LEU A 1 95 ? -9.645 10.441 20.362 1.00 94.81 95 LEU A O 1
ATOM 801 N N . ALA A 1 96 ? -8.660 12.338 21.031 1.00 94.38 96 ALA A N 1
ATOM 802 C CA . ALA A 1 96 ? -9.123 13.100 19.879 1.00 94.38 96 ALA A CA 1
ATOM 803 C C . ALA A 1 96 ? -8.528 12.570 18.566 1.00 94.38 96 ALA A C 1
ATOM 805 O O . ALA A 1 96 ? -9.272 12.368 17.607 1.00 94.38 96 ALA A O 1
ATOM 806 N N . SER A 1 97 ? -7.217 12.303 18.517 1.00 93.44 97 SER A N 1
ATOM 807 C CA . SER A 1 97 ? -6.552 11.755 17.325 1.00 93.44 97 SER A CA 1
ATOM 808 C C . SER A 1 97 ? -7.098 10.377 16.960 1.00 93.44 97 SER A C 1
ATOM 810 O O . SER A 1 97 ? -7.362 10.121 15.787 1.00 93.44 97 SER A O 1
ATOM 812 N N . GLN A 1 98 ? -7.329 9.521 17.958 1.00 94.00 98 GLN A N 1
ATOM 813 C CA . GLN A 1 98 ? -7.880 8.179 17.771 1.00 94.00 98 GLN A CA 1
ATOM 814 C C . GLN A 1 98 ? -9.324 8.215 17.246 1.00 94.00 98 GLN A C 1
ATOM 816 O O . GLN A 1 98 ? -9.636 7.513 16.285 1.00 94.00 98 GLN A O 1
ATOM 821 N N . LEU A 1 99 ? -10.185 9.076 17.805 1.00 94.81 99 LEU A N 1
ATOM 822 C CA . LEU A 1 99 ? -11.552 9.264 17.305 1.00 94.81 99 LEU A CA 1
ATOM 823 C C . LEU A 1 99 ? -11.543 9.761 15.855 1.00 94.81 99 LEU A C 1
ATOM 825 O O . LEU A 1 99 ? -12.205 9.172 15.007 1.00 94.81 99 LEU A O 1
ATOM 829 N N . TRP A 1 100 ? -10.764 10.805 15.547 1.00 94.38 100 TRP A N 1
ATOM 830 C CA . TRP A 1 100 ? -10.683 11.341 14.184 1.00 94.38 100 TRP A CA 1
ATOM 831 C C . TRP A 1 100 ? -10.134 10.319 13.190 1.00 94.38 100 TRP A C 1
ATOM 833 O O . TRP A 1 100 ? -10.709 10.166 12.122 1.00 94.38 100 TRP A O 1
ATOM 843 N N . GLY A 1 101 ? -9.067 9.593 13.522 1.00 91.06 101 GLY A N 1
ATOM 844 C CA . GLY A 1 101 ? -8.438 8.679 12.567 1.00 91.06 101 GLY A CA 1
ATOM 845 C C . GLY A 1 101 ? -9.292 7.464 12.214 1.00 91.06 101 GLY A C 1
ATOM 846 O O . GLY A 1 101 ? -9.197 6.963 11.095 1.00 91.06 101 GLY A O 1
ATOM 847 N N . ARG A 1 102 ? -10.137 7.008 13.149 1.00 92.00 102 ARG A N 1
ATOM 848 C CA . ARG A 1 102 ? -10.968 5.806 12.985 1.00 92.00 102 ARG A CA 1
ATOM 849 C C . ARG A 1 102 ? -12.392 6.103 12.519 1.00 92.00 102 ARG A C 1
ATOM 851 O O . ARG A 1 102 ? -12.963 5.301 11.793 1.00 92.00 102 ARG A O 1
ATOM 858 N N . LEU A 1 103 ? -12.980 7.233 12.919 1.00 93.25 103 LEU A N 1
ATOM 859 C CA . LEU A 1 103 ? -14.394 7.538 12.649 1.00 93.25 103 LEU A CA 1
ATOM 860 C C . LEU A 1 103 ? -14.626 8.471 11.459 1.00 93.25 103 LEU A C 1
ATOM 862 O O . LEU A 1 103 ? -15.783 8.716 11.120 1.00 93.25 103 LEU A O 1
ATOM 866 N N . LEU A 1 104 ? -13.578 8.983 10.804 1.00 90.88 104 LEU A N 1
ATOM 867 C CA . LEU A 1 104 ? -13.755 9.909 9.678 1.00 90.88 104 LEU A CA 1
ATOM 868 C C . LEU A 1 104 ? -14.523 9.276 8.504 1.00 90.88 104 LEU A C 1
ATOM 870 O O . LEU A 1 104 ? -15.292 9.961 7.844 1.00 90.88 104 LEU A O 1
ATOM 874 N N . SER A 1 105 ? -14.407 7.958 8.300 1.00 87.44 105 SER A N 1
ATOM 875 C CA . SER A 1 105 ? -15.199 7.207 7.308 1.00 87.44 105 SER A CA 1
ATOM 876 C C . SER A 1 105 ? -16.699 7.134 7.629 1.00 87.44 105 SER A C 1
ATOM 878 O O . SER A 1 105 ? -17.489 6.738 6.776 1.00 87.44 105 SER A O 1
ATOM 880 N N . HIS A 1 106 ? -17.102 7.503 8.847 1.00 88.75 106 HIS A N 1
ATOM 881 C CA . HIS A 1 106 ? -18.484 7.480 9.333 1.00 88.75 106 HIS A CA 1
ATOM 882 C C . HIS A 1 106 ? -19.051 8.893 9.546 1.00 88.75 106 HIS A C 1
ATOM 884 O O . HIS A 1 106 ? -20.032 9.065 10.270 1.00 88.75 106 HIS A O 1
ATOM 890 N N . GLU A 1 107 ? -18.469 9.919 8.914 1.00 83.62 107 GLU A N 1
ATOM 891 C CA . GLU A 1 107 ? -18.905 11.317 9.062 1.00 83.62 107 GLU A CA 1
ATOM 892 C C . GLU A 1 107 ? -20.338 11.594 8.574 1.00 83.62 107 GLU A C 1
ATOM 894 O O . GLU A 1 107 ? -20.941 12.585 8.982 1.00 83.62 107 GLU A O 1
ATOM 899 N N . ASN A 1 108 ? -20.915 10.688 7.777 1.00 86.81 108 ASN A N 1
ATOM 900 C CA . ASN A 1 108 ? -22.325 10.730 7.381 1.00 86.81 108 ASN A CA 1
ATOM 901 C C . ASN A 1 108 ? -23.287 10.573 8.574 1.00 86.81 108 ASN A C 1
ATOM 903 O O . ASN A 1 108 ? -24.444 10.980 8.480 1.00 86.81 108 ASN A O 1
ATOM 907 N N . ASN A 1 109 ? -22.838 9.993 9.695 1.00 91.06 109 ASN A N 1
ATOM 908 C CA . ASN A 1 109 ? -23.627 9.918 10.921 1.00 91.06 109 ASN A CA 1
ATOM 909 C C . ASN A 1 109 ? -23.555 11.272 11.671 1.00 91.06 109 ASN A C 1
ATOM 911 O O . ASN A 1 109 ? -22.483 11.635 12.170 1.00 91.06 109 ASN A O 1
ATOM 915 N N . PRO A 1 110 ? -24.681 12.002 11.843 1.00 93.25 110 PRO A N 1
ATOM 916 C CA . PRO A 1 110 ? -24.675 13.339 12.445 1.00 93.25 110 PRO A CA 1
ATOM 917 C C . PRO A 1 110 ? -24.118 13.386 13.873 1.00 93.25 110 PRO A C 1
ATOM 919 O O . PRO A 1 110 ? -23.493 14.372 14.265 1.00 93.25 110 PRO A O 1
ATOM 922 N N . LYS A 1 111 ? -24.319 12.322 14.663 1.00 93.31 111 LYS A N 1
ATOM 923 C CA . LYS A 1 111 ? -23.821 12.241 16.044 1.00 93.31 111 LYS A CA 1
ATOM 924 C C . LYS A 1 111 ? -22.305 12.054 16.075 1.00 93.31 111 LYS A C 1
ATOM 926 O O . LYS A 1 111 ? -21.635 12.708 16.871 1.00 93.31 111 LYS A O 1
ATOM 931 N N . ILE A 1 112 ? -21.761 11.223 15.183 1.00 94.25 112 ILE A N 1
ATOM 932 C CA . ILE A 1 112 ? -20.309 11.050 15.024 1.00 94.25 112 ILE A CA 1
ATOM 933 C C . ILE A 1 112 ? -19.675 12.354 14.538 1.00 94.25 112 ILE A C 1
ATOM 935 O O . ILE A 1 112 ? -18.699 12.816 15.126 1.00 94.25 112 ILE A O 1
ATOM 939 N N . GLN A 1 113 ? -20.268 13.008 13.537 1.00 94.81 113 GLN A N 1
ATOM 940 C CA . GLN A 1 113 ? -19.794 14.306 13.058 1.00 94.81 113 GLN A CA 1
ATOM 941 C C . GLN A 1 113 ? -19.775 15.349 14.187 1.00 94.81 113 GLN A C 1
ATOM 943 O O . GLN A 1 113 ? -18.777 16.050 14.379 1.00 94.81 113 GLN A O 1
ATOM 948 N N . GLN A 1 114 ? -20.849 15.426 14.979 1.00 94.62 114 GLN A N 1
ATOM 949 C CA . GLN A 1 114 ? -20.932 16.322 16.130 1.00 94.62 114 GLN A CA 1
ATOM 950 C C . GLN A 1 114 ? -19.855 16.008 17.179 1.00 94.62 114 GLN A C 1
ATOM 952 O O . GLN A 1 114 ? -19.205 16.935 17.671 1.00 94.62 114 GLN A O 1
ATOM 957 N N . LEU A 1 115 ? -19.634 14.727 17.486 1.00 95.62 115 LEU A N 1
ATOM 958 C CA . LEU A 1 115 ? -18.602 14.282 18.418 1.00 95.62 115 LEU A CA 1
ATOM 959 C C . LEU A 1 115 ? -17.198 14.673 17.939 1.00 95.62 115 LEU A C 1
ATOM 961 O O . LEU A 1 115 ? -16.423 15.231 18.713 1.00 95.62 115 LEU A O 1
ATOM 965 N N . LEU A 1 116 ? -16.868 14.432 16.667 1.00 94.94 116 LEU A N 1
ATOM 966 C CA . LEU A 1 116 ? -15.565 14.783 16.094 1.00 94.94 116 LEU A CA 1
ATOM 967 C C . LEU A 1 116 ? -15.316 16.297 16.145 1.00 94.94 116 LEU A C 1
ATOM 969 O O . LEU A 1 116 ? -14.226 16.751 16.515 1.00 94.94 116 LEU A O 1
ATOM 973 N N . GLN A 1 117 ? -16.340 17.102 15.849 1.00 94.81 117 GLN A N 1
ATOM 974 C CA . GLN A 1 117 ? -16.255 18.557 15.981 1.00 94.81 117 GLN A CA 1
ATOM 975 C C . GLN A 1 117 ? -16.115 19.002 17.442 1.00 94.81 117 GLN A C 1
ATOM 977 O O . GLN A 1 117 ? -15.361 19.938 17.719 1.00 94.81 117 GLN A O 1
ATOM 982 N N . GLN A 1 118 ? -16.787 18.335 18.387 1.00 94.62 118 GLN A N 1
ATOM 983 C CA . GLN A 1 118 ? -16.591 18.581 19.816 1.00 94.62 118 GLN A CA 1
ATOM 984 C C . GLN A 1 118 ? -15.151 18.252 20.231 1.00 94.62 118 GLN A C 1
ATOM 986 O O . GLN A 1 118 ? -14.501 19.101 20.834 1.00 94.62 118 GLN A O 1
ATOM 991 N N . ALA A 1 119 ? -14.618 17.097 19.819 1.00 93.75 119 ALA A N 1
ATOM 992 C CA . ALA A 1 119 ? -13.240 16.687 20.084 1.00 93.75 119 ALA A CA 1
ATOM 993 C C . ALA A 1 119 ? -12.234 17.743 19.616 1.00 93.75 119 ALA A C 1
ATOM 995 O O . ALA A 1 119 ? -11.354 18.135 20.383 1.00 93.75 119 ALA A O 1
ATOM 996 N N . LYS A 1 120 ? -12.422 18.274 18.397 1.00 93.56 120 LYS A N 1
ATOM 997 C CA . LYS A 1 120 ? -11.589 19.348 17.836 1.00 93.56 120 LYS A CA 1
ATOM 998 C C . LYS A 1 120 ? -11.666 20.637 18.655 1.00 93.56 120 LYS A C 1
ATOM 1000 O O . LYS A 1 120 ? -10.639 21.260 18.893 1.00 93.56 120 LYS A O 1
ATOM 1005 N N . ARG A 1 121 ? -12.866 21.045 19.080 1.00 93.00 121 ARG A N 1
ATOM 1006 C CA . ARG A 1 121 ? -13.082 22.269 19.878 1.00 93.00 121 ARG A CA 1
ATOM 1007 C C . ARG A 1 121 ? -12.552 22.156 21.307 1.00 93.00 121 ARG A C 1
ATOM 1009 O O . ARG A 1 121 ? -12.221 23.174 21.903 1.00 93.00 121 ARG A O 1
ATOM 1016 N N . CYS A 1 122 ? -12.529 20.949 21.864 1.00 88.75 122 CYS A N 1
ATOM 1017 C CA . CYS A 1 122 ? -12.081 20.690 23.229 1.00 88.75 122 CYS A CA 1
ATOM 1018 C C . CYS A 1 122 ? -10.557 20.548 23.355 1.00 88.75 122 CYS A C 1
ATOM 1020 O O . CYS A 1 122 ? -10.065 20.524 24.480 1.00 88.75 122 CYS A O 1
ATOM 1022 N N . GLN A 1 123 ? -9.806 20.478 22.249 1.00 89.50 123 GLN A N 1
ATOM 1023 C CA . GLN A 1 123 ? -8.345 20.448 22.320 1.00 89.50 123 GLN A CA 1
ATOM 1024 C C . GLN A 1 123 ? -7.782 21.826 22.666 1.00 89.50 123 GLN A C 1
ATOM 1026 O O . GLN A 1 123 ? -7.987 22.796 21.939 1.00 89.50 123 GLN A O 1
ATOM 1031 N N . THR A 1 124 ? -7.059 21.892 23.783 1.00 83.31 124 THR A N 1
ATOM 1032 C CA . THR A 1 124 ? -6.394 23.104 24.285 1.00 83.31 124 THR A CA 1
ATOM 1033 C C . THR A 1 124 ? -4.879 23.085 24.075 1.00 83.31 124 THR A C 1
ATOM 1035 O O . THR A 1 124 ? -4.249 24.138 24.137 1.00 83.31 124 THR A O 1
ATOM 1038 N N . SER A 1 125 ? -4.295 21.916 23.799 1.00 84.69 125 SER A N 1
ATOM 1039 C CA . SER A 1 125 ? -2.888 21.730 23.432 1.00 84.69 125 SER A CA 1
ATOM 1040 C C . SER A 1 125 ? -2.744 21.390 21.941 1.00 84.69 125 SER A C 1
ATOM 1042 O O . SER A 1 125 ? -3.686 20.857 21.344 1.00 84.69 125 SER A O 1
ATOM 1044 N N . PRO A 1 126 ? -1.577 21.653 21.322 1.00 88.38 126 PRO A N 1
ATOM 1045 C CA . PRO A 1 126 ? -1.276 21.157 19.982 1.00 88.38 126 PRO A CA 1
ATOM 1046 C C . PRO A 1 126 ? -1.443 19.635 19.905 1.00 88.38 126 PRO A C 1
ATOM 1048 O O . PRO A 1 126 ? -1.050 18.913 20.820 1.00 88.38 126 PRO A O 1
ATOM 1051 N N . TRP A 1 127 ? -2.044 19.154 18.820 1.00 89.75 127 TRP A N 1
ATOM 1052 C CA . TRP A 1 127 ? -2.301 17.735 18.574 1.00 89.75 127 TRP A CA 1
ATOM 1053 C C . TRP A 1 127 ? -2.355 17.472 17.066 1.00 89.75 127 TRP A C 1
ATOM 1055 O O . TRP A 1 127 ? -2.666 18.370 16.278 1.00 89.75 127 TRP A O 1
ATOM 1065 N N . LEU A 1 128 ? -2.065 16.237 16.659 1.00 87.44 128 LEU A N 1
ATOM 1066 C CA . LEU A 1 128 ? -2.152 15.821 15.261 1.00 87.44 128 LEU A CA 1
ATOM 1067 C C . LEU A 1 128 ? -3.578 15.368 14.943 1.00 87.44 128 LEU A C 1
ATOM 1069 O O . LEU A 1 128 ? -4.078 14.400 15.526 1.00 87.44 128 LEU A O 1
ATOM 1073 N N . ARG A 1 129 ? -4.229 16.062 14.003 1.00 92.38 129 ARG A N 1
ATOM 1074 C CA . ARG A 1 129 ? -5.574 15.726 13.526 1.00 92.38 129 ARG A CA 1
ATOM 1075 C C . ARG A 1 129 ? -5.500 15.022 12.167 1.00 92.38 129 ARG A C 1
ATOM 1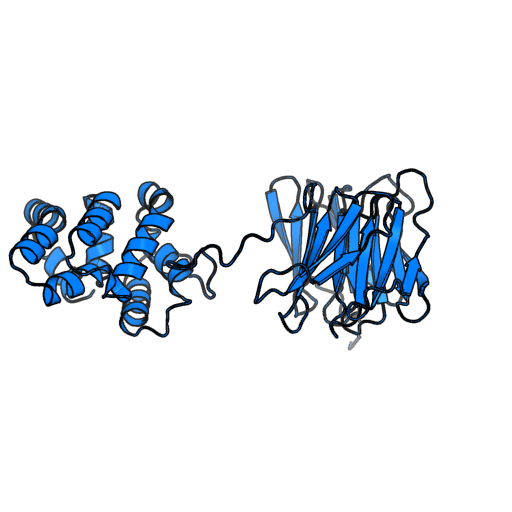077 O O . ARG A 1 129 ? -5.111 15.672 11.196 1.00 92.38 129 ARG A O 1
ATOM 1084 N N . PRO A 1 130 ? -5.961 13.765 12.062 1.00 88.62 130 PRO A N 1
ATOM 1085 C CA . PRO A 1 130 ? -6.179 13.108 10.777 1.00 88.62 130 PRO A CA 1
ATOM 1086 C C . PRO A 1 130 ? -7.102 13.914 9.850 1.00 88.62 130 PRO A C 1
ATOM 1088 O O . PRO A 1 130 ? -8.163 14.392 10.266 1.00 88.62 130 PRO A O 1
ATOM 1091 N N . THR A 1 131 ? -6.685 14.094 8.596 1.00 87.31 131 THR A N 1
ATOM 1092 C CA . THR A 1 131 ? -7.462 14.765 7.534 1.00 87.31 131 THR A CA 1
ATOM 1093 C C . THR A 1 131 ? -8.144 13.783 6.586 1.00 87.31 131 THR A C 1
ATOM 1095 O O . THR A 1 131 ? -9.081 14.171 5.897 1.00 87.31 131 THR A O 1
ATOM 1098 N N . VAL A 1 132 ? -7.697 12.528 6.589 1.00 83.19 132 VAL A N 1
ATOM 1099 C CA . VAL A 1 132 ? -8.255 11.386 5.859 1.00 83.19 132 VAL A CA 1
ATOM 1100 C C . VAL A 1 132 ? -8.354 10.190 6.816 1.00 83.19 132 VAL A C 1
ATOM 1102 O O . VAL A 1 132 ? -7.605 10.165 7.800 1.00 83.19 132 VAL A O 1
ATOM 1105 N N . PRO A 1 133 ? -9.259 9.217 6.580 1.00 81.44 133 PRO A N 1
ATOM 1106 C CA . PRO A 1 133 ? -9.294 7.990 7.369 1.00 81.44 133 PRO A CA 1
ATOM 1107 C C . PRO A 1 133 ? -7.936 7.288 7.260 1.00 81.44 133 PRO A C 1
ATOM 1109 O O . PRO A 1 133 ? -7.515 6.913 6.169 1.00 81.44 133 PRO A O 1
ATOM 1112 N N . ASN A 1 134 ? -7.223 7.169 8.376 1.00 81.88 134 ASN A N 1
ATOM 1113 C CA . ASN A 1 134 ? -5.831 6.704 8.399 1.00 81.88 134 ASN A CA 1
ATOM 1114 C C . ASN A 1 134 ? -5.574 5.623 9.453 1.00 81.88 134 ASN A C 1
ATOM 1116 O O . ASN A 1 134 ? -4.458 5.126 9.578 1.00 81.88 134 ASN A O 1
ATOM 1120 N N . LEU A 1 135 ? -6.597 5.273 10.226 1.00 86.62 135 LEU A N 1
ATOM 1121 C CA . LEU A 1 135 ? -6.568 4.204 11.204 1.00 86.62 135 LEU A CA 1
ATOM 1122 C C . LEU A 1 135 ? -7.700 3.224 10.890 1.00 86.62 135 LEU A C 1
ATOM 1124 O O . LEU A 1 135 ? -8.725 3.619 10.338 1.00 86.62 135 LEU A O 1
ATOM 1128 N N . THR A 1 136 ? -7.539 1.954 11.271 1.00 84.69 136 THR A N 1
ATOM 1129 C CA . THR A 1 136 ? -8.577 0.926 11.100 1.00 84.69 136 THR A CA 1
ATOM 1130 C C . THR A 1 136 ? -9.927 1.433 11.624 1.00 84.69 136 THR A C 1
ATOM 1132 O O . THR A 1 136 ? -10.010 1.731 12.826 1.00 84.69 136 THR A O 1
ATOM 1135 N N . PRO A 1 137 ? -10.956 1.561 10.764 1.00 86.12 137 PRO A N 1
ATOM 1136 C CA . PRO A 1 137 ? -12.248 2.081 11.175 1.00 86.12 137 PRO A CA 1
ATOM 1137 C C . PRO A 1 137 ? -13.007 1.053 12.026 1.00 86.12 137 PRO A C 1
ATOM 1139 O O . PRO A 1 137 ? -12.882 -0.159 11.810 1.00 86.12 137 PRO A O 1
ATOM 1142 N N . PRO A 1 138 ? -13.813 1.500 13.000 1.00 83.19 138 PRO A N 1
ATOM 1143 C CA . PRO A 1 138 ? -14.646 0.613 13.792 1.00 83.19 138 PRO A CA 1
ATOM 1144 C C . PRO A 1 138 ? -15.738 0.018 12.900 1.00 83.19 138 PRO A C 1
ATOM 1146 O O . PRO A 1 138 ? -16.369 0.713 12.114 1.00 83.19 138 PRO A O 1
ATOM 1149 N N . GLY A 1 139 ? -15.953 -1.292 12.986 1.00 71.25 139 GLY A N 1
ATOM 1150 C CA . GLY A 1 139 ? -16.868 -1.989 12.074 1.00 71.25 139 GLY A CA 1
ATOM 1151 C C . GLY A 1 139 ? -16.281 -2.272 10.686 1.00 71.25 139 GLY A C 1
ATOM 1152 O O . GLY A 1 139 ? -16.899 -3.005 9.918 1.00 71.25 139 GLY A O 1
ATOM 1153 N N . GLY A 1 140 ? -15.069 -1.789 10.388 1.00 66.25 140 GLY A N 1
ATOM 1154 C CA . GLY A 1 140 ? -14.257 -2.302 9.292 1.00 66.25 140 GLY A CA 1
ATOM 1155 C C . GLY A 1 140 ? -13.771 -3.702 9.644 1.00 66.25 140 GLY A C 1
ATOM 1156 O O . GLY A 1 140 ? -12.705 -3.869 10.233 1.00 66.25 140 GLY A O 1
ATOM 1157 N N . ALA A 1 141 ? -14.572 -4.721 9.341 1.00 55.22 141 ALA A N 1
ATOM 1158 C CA . ALA A 1 141 ? -14.058 -6.080 9.323 1.00 55.22 141 ALA A CA 1
ATOM 1159 C C . ALA A 1 141 ? -12.956 -6.171 8.259 1.00 55.22 141 ALA A C 1
ATOM 1161 O O . ALA A 1 141 ? -12.982 -5.446 7.261 1.00 55.22 141 ALA A O 1
ATOM 1162 N N . LEU A 1 142 ? -12.016 -7.098 8.451 1.00 61.94 142 LEU A N 1
ATOM 1163 C CA . LEU A 1 142 ? -11.271 -7.668 7.336 1.00 61.94 142 LEU A CA 1
ATOM 1164 C C . LEU A 1 142 ? -12.286 -8.003 6.238 1.00 61.94 142 LEU A C 1
ATOM 1166 O O . LEU A 1 142 ? -13.070 -8.935 6.401 1.00 61.94 142 LEU A O 1
ATOM 1170 N N . ILE A 1 143 ? -12.316 -7.196 5.169 1.00 71.50 143 ILE A N 1
ATOM 1171 C CA . ILE A 1 143 ? -13.325 -7.332 4.109 1.00 71.50 143 ILE A CA 1
ATOM 1172 C C . ILE A 1 143 ? -13.215 -8.739 3.527 1.00 71.50 143 ILE A C 1
ATOM 1174 O O . ILE A 1 143 ? -14.222 -9.412 3.302 1.00 71.50 143 ILE A O 1
ATOM 1178 N N . ARG A 1 144 ? -11.970 -9.192 3.319 1.00 68.25 144 ARG A N 1
ATOM 1179 C CA . ARG A 1 144 ? -11.668 -10.542 2.867 1.00 68.25 144 ARG A CA 1
ATOM 1180 C C . ARG A 1 144 ? -10.202 -10.917 3.060 1.00 68.25 144 ARG A C 1
ATOM 1182 O O . ARG A 1 144 ? -9.322 -10.088 2.855 1.00 68.25 144 ARG A O 1
ATOM 1189 N N . THR A 1 145 ? -9.949 -12.194 3.335 1.00 75.38 145 THR A N 1
ATOM 1190 C CA . THR A 1 145 ? -8.641 -12.830 3.123 1.00 75.38 145 THR A CA 1
ATOM 1191 C C . THR A 1 145 ? -8.650 -13.544 1.777 1.00 75.38 145 THR A C 1
ATOM 1193 O O . THR A 1 145 ? -9.479 -14.427 1.553 1.00 75.38 145 THR A O 1
ATOM 1196 N N . LEU A 1 146 ? -7.730 -13.184 0.885 1.00 79.88 146 LEU A N 1
ATOM 1197 C CA . LEU A 1 146 ? -7.529 -13.888 -0.381 1.00 79.88 146 LEU A CA 1
ATOM 1198 C C . LEU A 1 146 ? -6.523 -15.022 -0.157 1.00 79.88 146 LEU A C 1
ATOM 1200 O O . LEU A 1 146 ? -5.322 -14.788 -0.057 1.00 79.88 146 LEU A O 1
ATOM 1204 N N . VAL A 1 147 ? -7.025 -16.250 -0.022 1.00 79.31 147 VAL A N 1
ATOM 1205 C CA . VAL A 1 147 ? -6.197 -17.447 0.190 1.00 79.31 147 VAL A CA 1
ATOM 1206 C C . VAL A 1 147 ? -5.991 -18.157 -1.145 1.00 79.31 147 VAL A C 1
ATOM 1208 O O . VAL A 1 147 ? -6.957 -18.423 -1.858 1.00 79.31 147 VAL A O 1
ATOM 1211 N N . GLY A 1 148 ? -4.744 -18.498 -1.478 1.00 79.44 148 GLY A N 1
ATOM 1212 C CA . GLY A 1 148 ? -4.465 -19.348 -2.641 1.00 79.44 148 GLY A CA 1
ATOM 1213 C C . GLY A 1 148 ? -3.017 -19.392 -3.120 1.00 79.44 148 GLY A C 1
ATOM 1214 O O . GLY A 1 148 ? -2.691 -20.289 -3.895 1.00 79.44 148 GLY A O 1
ATOM 1215 N N . HIS A 1 149 ? -2.154 -18.472 -2.685 1.00 89.38 149 HIS A N 1
ATOM 1216 C CA . HIS A 1 149 ? -0.707 -18.631 -2.858 1.00 89.38 149 HIS A CA 1
ATOM 1217 C C . HIS A 1 149 ? -0.152 -19.659 -1.865 1.00 89.38 149 HIS A C 1
ATOM 1219 O O . HIS A 1 149 ? -0.612 -19.726 -0.724 1.00 89.38 149 HIS A O 1
ATOM 1225 N N . SER A 1 150 ? 0.825 -20.458 -2.300 1.00 89.81 150 SER A N 1
ATOM 1226 C CA . SER A 1 150 ? 1.520 -21.439 -1.445 1.00 89.81 150 SER A CA 1
ATOM 1227 C C . SER A 1 150 ? 2.848 -20.925 -0.881 1.00 89.81 150 SER A C 1
ATOM 1229 O O . SER A 1 150 ? 3.513 -21.645 -0.141 1.00 89.81 150 SER A O 1
ATOM 1231 N N . GLY A 1 151 ? 3.236 -19.696 -1.225 1.00 89.00 151 GLY A N 1
ATOM 1232 C CA . GLY A 1 151 ? 4.408 -19.000 -0.701 1.00 89.00 151 GLY A CA 1
ATOM 1233 C C . GLY A 1 151 ? 4.078 -17.559 -0.311 1.00 89.00 151 GLY A C 1
ATOM 1234 O O . GLY A 1 151 ? 2.971 -17.073 -0.558 1.00 89.00 151 GLY A O 1
ATOM 1235 N N . SER A 1 152 ? 5.044 -16.862 0.290 1.00 93.50 152 SER A N 1
ATOM 1236 C CA . SER A 1 152 ? 4.916 -15.446 0.658 1.00 93.50 152 SER A CA 1
ATOM 1237 C C . SER A 1 152 ? 4.513 -14.589 -0.543 1.00 93.50 152 SER A C 1
ATOM 1239 O O . SER A 1 152 ? 4.975 -14.820 -1.661 1.00 93.50 152 SER A O 1
ATOM 1241 N N . VAL A 1 153 ? 3.639 -13.609 -0.323 1.00 95.31 153 VAL A N 1
ATOM 1242 C CA . VAL A 1 153 ? 3.247 -12.618 -1.335 1.00 95.31 153 VAL A CA 1
ATOM 1243 C C . VAL A 1 153 ? 4.156 -11.404 -1.173 1.00 95.31 153 VAL A C 1
ATOM 1245 O O . VAL A 1 153 ? 4.157 -10.805 -0.102 1.00 95.31 15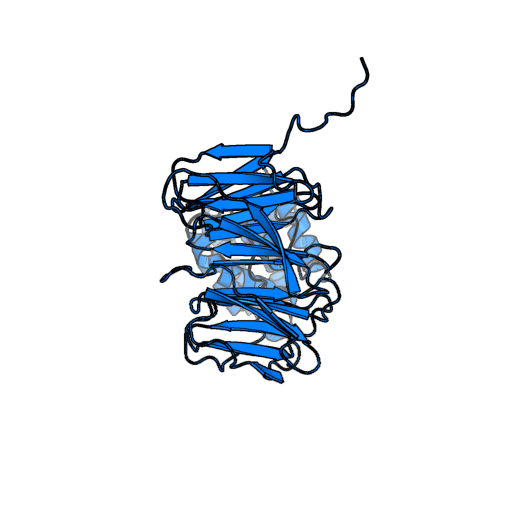3 VAL A O 1
ATOM 1248 N N . ASN A 1 154 ? 4.922 -11.052 -2.207 1.00 94.94 154 ASN A N 1
ATOM 1249 C CA . ASN A 1 154 ? 5.871 -9.928 -2.137 1.00 94.94 154 ASN A CA 1
ATOM 1250 C C . ASN A 1 154 ? 5.305 -8.634 -2.700 1.00 94.94 154 ASN A C 1
ATOM 1252 O O . ASN A 1 154 ? 5.665 -7.556 -2.244 1.00 94.94 154 ASN A O 1
ATOM 1256 N N . ALA A 1 155 ? 4.439 -8.738 -3.705 1.00 95.50 155 ALA A N 1
ATOM 1257 C CA . ALA A 1 155 ? 3.951 -7.577 -4.424 1.00 95.50 155 ALA A CA 1
ATOM 1258 C C . ALA A 1 155 ? 2.468 -7.712 -4.726 1.00 95.50 155 ALA A C 1
ATOM 1260 O O . ALA A 1 155 ? 1.976 -8.797 -5.050 1.00 95.50 155 ALA A O 1
ATOM 1261 N N . VAL A 1 156 ? 1.768 -6.585 -4.637 1.00 97.50 156 VAL A N 1
ATOM 1262 C CA . VAL A 1 156 ? 0.356 -6.463 -4.979 1.00 97.50 156 VAL A CA 1
ATOM 1263 C C . VAL A 1 156 ? 0.117 -5.186 -5.773 1.00 97.50 156 VAL A C 1
ATOM 1265 O O . VAL A 1 156 ? 0.753 -4.166 -5.523 1.00 97.50 156 VAL A O 1
ATOM 1268 N N . ALA A 1 157 ? -0.827 -5.233 -6.706 1.00 96.81 157 ALA A N 1
ATOM 1269 C CA . ALA A 1 157 ? -1.311 -4.068 -7.436 1.00 96.81 157 ALA A CA 1
ATOM 1270 C C . ALA A 1 157 ? -2.829 -4.162 -7.616 1.00 96.81 157 ALA A C 1
ATOM 1272 O O . ALA A 1 157 ? -3.379 -5.255 -7.747 1.00 96.81 157 ALA A O 1
ATOM 1273 N N . ILE A 1 158 ? -3.510 -3.019 -7.621 1.00 96.69 158 ILE A N 1
ATOM 1274 C CA . ILE A 1 158 ? -4.958 -2.920 -7.846 1.00 96.69 158 ILE A CA 1
ATOM 1275 C C . ILE A 1 158 ? -5.181 -2.251 -9.200 1.00 96.69 158 ILE A C 1
ATOM 1277 O O . ILE A 1 158 ? -4.468 -1.308 -9.547 1.00 96.69 158 ILE A O 1
ATOM 1281 N N . THR A 1 159 ? -6.138 -2.750 -9.981 1.00 96.25 159 THR A N 1
ATOM 1282 C CA . THR A 1 159 ? -6.477 -2.129 -11.265 1.00 96.25 159 THR A CA 1
ATOM 1283 C C . THR A 1 159 ? -7.063 -0.727 -11.061 1.00 96.25 159 THR A C 1
ATOM 1285 O O . THR A 1 159 ? -7.739 -0.489 -10.061 1.00 96.25 159 THR A O 1
ATOM 1288 N N . PRO A 1 160 ? -6.871 0.211 -12.006 1.00 94.75 160 PRO A N 1
ATOM 1289 C CA . PRO A 1 160 ? -7.381 1.583 -11.884 1.00 94.75 160 PRO A CA 1
ATOM 1290 C C . PRO A 1 160 ? -8.900 1.683 -11.664 1.00 94.75 160 PRO A C 1
ATOM 1292 O O . PRO A 1 160 ? -9.373 2.560 -10.946 1.00 94.75 160 PRO A O 1
ATOM 1295 N N . ASP A 1 161 ? -9.671 0.750 -12.226 1.00 93.94 161 ASP A N 1
ATOM 1296 C CA . ASP A 1 161 ? -11.123 0.627 -12.027 1.00 93.94 161 ASP A CA 1
ATOM 1297 C C . ASP A 1 161 ? -11.516 0.008 -10.666 1.00 93.94 161 ASP A C 1
ATOM 1299 O O . ASP A 1 161 ? -12.699 -0.178 -10.386 1.00 93.94 161 ASP A O 1
ATOM 1303 N N . SER A 1 162 ? -10.532 -0.328 -9.824 1.00 92.38 162 SER A N 1
ATOM 1304 C CA . SER A 1 162 ? -10.678 -0.985 -8.518 1.00 92.38 162 SER A CA 1
ATOM 1305 C C . SER A 1 162 ? -11.416 -2.331 -8.553 1.00 92.38 162 SER A C 1
ATOM 1307 O O . SER A 1 162 ? -11.906 -2.793 -7.521 1.00 92.38 162 SER A O 1
ATOM 1309 N N . SER A 1 163 ? -11.505 -2.982 -9.719 1.00 91.25 163 SER A N 1
ATOM 1310 C CA . SER A 1 163 ? -12.242 -4.242 -9.873 1.00 91.25 163 SER A CA 1
ATOM 1311 C C . SER A 1 163 ? -11.396 -5.480 -9.567 1.00 91.25 163 SER A C 1
ATOM 1313 O O . SER A 1 163 ? -11.921 -6.483 -9.072 1.00 91.25 163 SER A O 1
ATOM 1315 N N . LYS A 1 164 ? -10.082 -5.424 -9.819 1.00 95.12 164 LYS A N 1
ATOM 1316 C CA . LYS A 1 164 ? -9.172 -6.563 -9.679 1.00 95.12 164 LYS A CA 1
ATOM 1317 C C . LYS A 1 164 ? -7.955 -6.233 -8.823 1.00 95.12 164 LYS A C 1
ATOM 1319 O O . LYS A 1 164 ? -7.467 -5.106 -8.800 1.00 95.12 164 LYS A O 1
ATOM 1324 N N . LEU A 1 165 ? -7.427 -7.266 -8.175 1.00 96.31 165 LEU A N 1
ATOM 1325 C CA . LEU A 1 165 ? -6.122 -7.259 -7.517 1.00 96.31 165 LEU A CA 1
ATOM 1326 C C . LEU A 1 165 ? -5.209 -8.266 -8.204 1.00 96.31 165 LEU A C 1
ATOM 1328 O O . LEU A 1 165 ? -5.644 -9.356 -8.569 1.00 96.31 165 LEU A O 1
ATOM 1332 N N . VAL A 1 166 ? -3.943 -7.913 -8.361 1.00 97.81 166 VAL A N 1
ATOM 1333 C CA . VAL A 1 166 ? -2.886 -8.801 -8.836 1.00 97.81 166 VAL A CA 1
ATOM 1334 C C . VAL A 1 166 ? -1.882 -9.009 -7.713 1.00 97.81 166 VAL A C 1
ATOM 1336 O O . VAL A 1 166 ? -1.527 -8.048 -7.038 1.00 97.81 166 VAL A O 1
ATOM 1339 N N . SER A 1 167 ? -1.430 -10.245 -7.506 1.00 97.06 167 SER A N 1
ATOM 1340 C CA . SER A 1 167 ? -0.432 -10.598 -6.491 1.00 97.06 167 SER A CA 1
ATOM 1341 C C . SER A 1 167 ? 0.685 -11.465 -7.069 1.00 97.06 167 SER A C 1
ATOM 1343 O O . SER A 1 167 ? 0.395 -12.442 -7.757 1.00 97.06 167 SER A O 1
ATOM 1345 N N . GLY A 1 168 ? 1.942 -11.125 -6.773 1.00 97.56 168 GLY A N 1
ATOM 1346 C CA . GLY A 1 168 ? 3.139 -11.917 -7.092 1.00 97.56 168 GLY A CA 1
ATOM 1347 C C . GLY A 1 168 ? 3.730 -12.588 -5.846 1.00 97.56 168 GLY A C 1
ATOM 1348 O O . GLY A 1 168 ? 3.725 -11.995 -4.762 1.00 97.56 168 GLY A O 1
ATOM 1349 N N . SER A 1 169 ? 4.214 -13.829 -5.977 1.00 96.94 169 SER A N 1
ATOM 1350 C CA . SER A 1 169 ? 4.571 -14.682 -4.834 1.00 96.94 169 SER A CA 1
ATOM 1351 C C . SER A 1 169 ? 5.852 -15.513 -5.014 1.00 96.94 169 SER A C 1
ATOM 1353 O O . SER A 1 169 ? 6.348 -15.717 -6.122 1.00 96.94 169 SER A O 1
ATOM 1355 N N . TRP A 1 170 ? 6.350 -16.037 -3.886 1.00 96.25 170 TRP A N 1
ATOM 1356 C CA . TRP A 1 170 ? 7.388 -17.074 -3.764 1.00 96.25 170 TRP A CA 1
ATOM 1357 C C . TRP A 1 170 ? 6.979 -18.435 -4.321 1.00 96.25 170 TRP A C 1
ATOM 1359 O O . TRP A 1 170 ? 7.826 -19.308 -4.455 1.00 96.25 170 TRP A O 1
ATOM 1369 N N . ASP A 1 171 ? 5.705 -18.641 -4.651 1.00 95.19 171 ASP A N 1
ATOM 1370 C CA . ASP A 1 171 ? 5.277 -19.840 -5.380 1.00 95.19 171 ASP A CA 1
ATOM 1371 C C . ASP A 1 171 ? 5.494 -19.750 -6.902 1.00 95.19 171 ASP A C 1
ATOM 1373 O O . ASP A 1 171 ? 4.984 -20.588 -7.647 1.00 95.19 171 ASP A O 1
ATOM 1377 N N . ASN A 1 172 ? 6.247 -18.740 -7.352 1.00 96.44 172 ASN A N 1
ATOM 1378 C CA . ASN A 1 172 ? 6.590 -18.436 -8.744 1.00 96.44 172 ASN A CA 1
ATOM 1379 C C . ASN A 1 172 ? 5.381 -18.068 -9.618 1.00 96.44 172 ASN A C 1
ATOM 1381 O O . ASN A 1 172 ? 5.480 -18.017 -10.845 1.00 96.44 172 ASN A O 1
ATOM 1385 N N . THR A 1 173 ? 4.217 -17.816 -9.011 1.00 96.06 173 THR A N 1
ATOM 1386 C CA . THR A 1 173 ? 3.004 -17.462 -9.747 1.00 96.06 173 THR A CA 1
ATOM 1387 C C . THR A 1 173 ? 2.577 -16.025 -9.515 1.00 96.06 173 THR A C 1
ATOM 1389 O O . THR A 1 173 ? 2.873 -15.397 -8.494 1.00 96.06 173 THR A O 1
ATOM 1392 N N . ILE A 1 174 ? 1.804 -15.533 -10.479 1.00 98.12 174 ILE A N 1
ATOM 1393 C CA . ILE A 1 174 ? 1.013 -14.318 -10.337 1.00 98.12 174 ILE A CA 1
ATOM 1394 C C . ILE A 1 174 ? -0.454 -14.710 -10.346 1.00 98.12 174 ILE A C 1
ATOM 1396 O O . ILE A 1 174 ? -0.895 -15.470 -11.211 1.00 98.12 174 ILE A O 1
ATOM 1400 N N . LYS A 1 175 ? -1.233 -14.195 -9.400 1.00 96.19 175 LYS A N 1
ATOM 1401 C CA . LYS A 1 175 ? -2.677 -14.434 -9.337 1.00 96.19 175 LYS A CA 1
ATOM 1402 C C . LYS A 1 175 ? -3.437 -13.141 -9.547 1.00 96.19 175 LYS A C 1
ATOM 1404 O O . LYS A 1 175 ? -3.050 -12.098 -9.031 1.00 96.19 175 LYS A O 1
ATOM 1409 N N . VAL A 1 176 ? -4.528 -13.233 -10.301 1.00 96.94 176 VAL A N 1
ATOM 1410 C CA . VAL A 1 176 ? -5.482 -12.137 -10.494 1.00 96.94 176 VAL A CA 1
ATOM 1411 C C . VAL A 1 176 ? -6.752 -12.494 -9.746 1.00 96.94 176 VAL A C 1
ATOM 1413 O O . VAL A 1 176 ? -7.254 -13.610 -9.882 1.00 96.94 176 VAL A O 1
ATOM 1416 N N . TRP A 1 177 ? -7.277 -11.555 -8.979 1.00 91.50 177 TRP A N 1
ATOM 1417 C CA . TRP A 1 177 ? -8.412 -11.728 -8.086 1.00 91.50 177 TRP A CA 1
ATOM 1418 C C . TRP A 1 177 ? -9.490 -10.715 -8.429 1.00 91.50 177 TRP A C 1
ATOM 1420 O O . TRP A 1 177 ? -9.184 -9.560 -8.708 1.00 91.50 177 TRP A O 1
ATOM 1430 N N . ASP A 1 178 ? -10.743 -11.137 -8.366 1.00 86.88 178 ASP A N 1
ATOM 1431 C CA . ASP A 1 178 ? -11.887 -10.233 -8.350 1.00 86.88 178 ASP A CA 1
ATOM 1432 C C . ASP A 1 178 ? -12.033 -9.660 -6.938 1.00 86.88 178 ASP A C 1
ATOM 1434 O O . ASP A 1 178 ? -12.220 -10.419 -5.985 1.00 86.88 178 ASP A O 1
ATOM 1438 N N . LEU A 1 179 ? -11.930 -8.340 -6.775 1.00 84.38 179 LEU A N 1
ATOM 1439 C CA . LEU A 1 179 ? -11.941 -7.719 -5.445 1.00 84.38 179 LEU A CA 1
ATOM 1440 C C . LEU A 1 179 ? -13.315 -7.795 -4.767 1.00 84.38 179 LEU A C 1
ATOM 1442 O O . LEU A 1 179 ? -13.390 -7.918 -3.544 1.00 84.38 179 LEU A O 1
ATOM 1446 N N . ALA A 1 180 ? -14.401 -7.782 -5.544 1.00 78.94 180 ALA A N 1
ATOM 1447 C CA . ALA A 1 180 ? -15.760 -7.826 -5.008 1.00 78.94 180 ALA A CA 1
ATOM 1448 C C . ALA A 1 180 ? -16.087 -9.194 -4.374 1.00 78.94 180 ALA A C 1
ATOM 1450 O O . ALA A 1 180 ? -16.551 -9.289 -3.233 1.00 78.94 180 ALA A O 1
ATOM 1451 N N . SER A 1 181 ? -15.822 -10.278 -5.101 1.00 75.38 181 SER A N 1
ATOM 1452 C CA . SER A 1 181 ? -16.115 -11.651 -4.675 1.00 75.38 181 SER A CA 1
ATOM 1453 C C . SER A 1 181 ? -14.955 -12.328 -3.949 1.00 75.38 181 SER A C 1
ATOM 1455 O O . SER A 1 181 ? -15.177 -13.283 -3.202 1.00 75.38 181 SER A O 1
ATOM 1457 N N . GLY A 1 182 ? -13.725 -11.857 -4.163 1.00 74.88 182 GLY A N 1
ATOM 1458 C CA . GLY A 1 182 ? -12.489 -12.495 -3.718 1.00 74.88 182 GLY A CA 1
ATOM 1459 C C . GLY A 1 182 ? -12.103 -13.757 -4.465 1.00 74.88 182 GLY A C 1
ATOM 1460 O O . GLY A 1 182 ? -11.239 -14.501 -4.001 1.00 74.88 182 GLY A O 1
ATOM 1461 N N . LYS A 1 183 ? -12.772 -14.054 -5.579 1.00 78.00 183 LYS A N 1
ATOM 1462 C CA . LYS A 1 183 ? -12.448 -15.229 -6.379 1.00 78.00 183 LYS A CA 1
ATOM 1463 C C . LYS A 1 183 ? -11.156 -14.988 -7.143 1.00 78.00 183 LYS A C 1
ATOM 1465 O O . LYS A 1 183 ? -10.953 -13.929 -7.730 1.00 78.00 183 LYS A O 1
ATOM 1470 N N . GLN A 1 184 ? -10.312 -16.010 -7.190 1.00 87.94 184 GLN A N 1
ATOM 1471 C CA . GLN A 1 184 ? -9.184 -16.035 -8.108 1.00 87.94 184 GLN A CA 1
ATOM 1472 C C . GLN A 1 184 ? -9.713 -16.172 -9.544 1.00 87.94 184 GLN A C 1
ATOM 1474 O O . GLN A 1 184 ? -10.379 -17.154 -9.868 1.00 87.94 184 GLN A O 1
ATOM 1479 N N . LEU A 1 185 ? -9.412 -15.195 -10.394 1.00 90.00 185 LEU A N 1
ATOM 1480 C CA . LEU A 1 185 ? -9.784 -15.161 -11.807 1.00 90.00 185 LEU A CA 1
ATOM 1481 C C . LEU A 1 185 ? -8.752 -15.876 -12.684 1.00 90.00 185 LEU A C 1
ATOM 1483 O O . LEU A 1 185 ? -9.125 -16.663 -13.547 1.00 90.00 185 LEU A O 1
ATOM 1487 N N . LEU A 1 186 ? -7.460 -15.614 -12.458 1.00 94.00 186 LEU A N 1
ATOM 1488 C CA . LEU A 1 186 ? -6.357 -16.140 -13.273 1.00 94.00 186 LEU A CA 1
ATOM 1489 C C . LEU A 1 186 ? -5.180 -16.581 -12.392 1.00 94.00 186 LEU A C 1
ATOM 1491 O O . LEU A 1 186 ? -4.982 -16.070 -11.289 1.00 94.00 186 LEU A O 1
ATOM 1495 N N . THR A 1 187 ? -4.379 -17.524 -12.890 1.00 94.31 187 THR A N 1
ATOM 1496 C CA . THR A 1 187 ? -3.037 -17.836 -12.370 1.00 94.31 187 THR A CA 1
ATOM 1497 C C . THR A 1 187 ? -2.067 -17.876 -13.544 1.00 94.31 187 THR A C 1
ATOM 1499 O O . THR A 1 187 ? -2.233 -18.699 -14.441 1.00 94.31 187 THR A O 1
ATOM 1502 N N . LEU A 1 188 ? -1.060 -17.010 -13.521 1.00 95.81 188 LEU A N 1
ATOM 1503 C CA . LEU A 1 188 ? 0.012 -16.923 -14.510 1.00 95.81 188 LEU A CA 1
A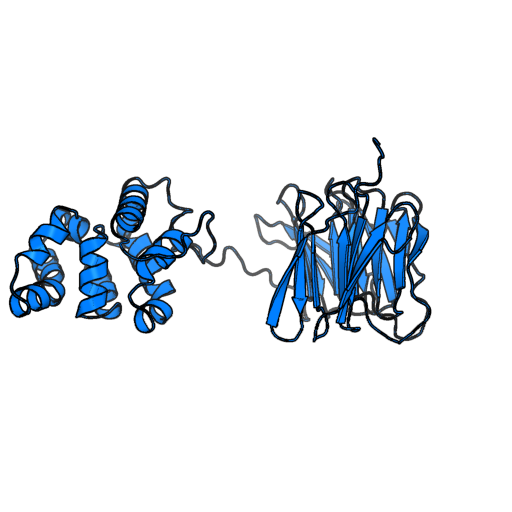TOM 1504 C C . LEU A 1 188 ? 1.240 -17.647 -13.940 1.00 95.81 188 LEU A C 1
ATOM 1506 O O . LEU A 1 188 ? 1.639 -17.370 -12.809 1.00 95.81 188 LEU A O 1
ATOM 1510 N N . ARG A 1 189 ? 1.801 -18.604 -14.690 1.00 93.38 189 ARG A N 1
ATOM 1511 C CA . ARG A 1 189 ? 2.844 -19.545 -14.219 1.00 93.38 189 ARG A CA 1
ATOM 1512 C C . ARG A 1 189 ? 4.134 -19.495 -15.044 1.00 93.38 189 ARG A C 1
ATOM 1514 O O . ARG A 1 189 ? 4.892 -20.452 -15.050 1.00 93.38 189 ARG A O 1
ATOM 1521 N N . GLU A 1 190 ? 4.345 -18.411 -15.780 1.00 90.00 190 GLU A N 1
ATOM 1522 C CA . GLU A 1 190 ? 5.438 -18.319 -16.757 1.00 90.00 190 GLU A CA 1
ATOM 1523 C C . GLU A 1 190 ? 6.798 -17.974 -16.130 1.00 90.00 190 GLU A C 1
ATOM 1525 O O . GLU A 1 190 ? 7.818 -18.117 -16.800 1.00 90.00 190 GLU A O 1
ATOM 1530 N N . HIS A 1 191 ? 6.830 -17.488 -14.883 1.00 92.56 191 HIS A N 1
ATOM 1531 C CA . HIS A 1 191 ? 8.081 -17.240 -14.165 1.00 92.56 191 HIS A CA 1
ATOM 1532 C C . HIS A 1 191 ? 8.657 -18.538 -13.595 1.00 92.56 191 HIS A C 1
ATOM 1534 O O . HIS A 1 191 ? 7.932 -19.377 -13.058 1.00 92.56 191 HIS A O 1
ATOM 1540 N N . ASN A 1 192 ? 9.977 -18.686 -13.693 1.00 92.38 192 ASN A N 1
ATOM 1541 C CA . ASN A 1 192 ? 10.698 -19.867 -13.210 1.00 92.38 192 ASN A CA 1
ATOM 1542 C C . ASN A 1 192 ? 11.172 -19.722 -11.756 1.00 92.38 192 ASN A C 1
ATOM 1544 O O . ASN A 1 192 ? 11.687 -20.677 -11.177 1.00 92.38 192 ASN A O 1
ATOM 1548 N N . SER A 1 193 ? 10.998 -18.540 -11.168 1.00 94.44 193 SER A N 1
ATOM 1549 C CA . SER A 1 193 ? 11.429 -18.204 -9.814 1.00 94.44 193 SER A CA 1
ATOM 1550 C C . SER A 1 193 ? 10.460 -17.206 -9.173 1.00 94.44 193 SER A C 1
ATOM 1552 O O . SER A 1 193 ? 9.419 -16.860 -9.740 1.00 94.44 193 SER A O 1
ATOM 1554 N N . VAL A 1 194 ? 10.795 -16.760 -7.965 1.00 95.19 194 VAL A N 1
ATOM 1555 C CA . VAL A 1 194 ? 9.979 -15.877 -7.128 1.00 95.19 194 VAL A CA 1
ATOM 1556 C C . VAL A 1 194 ? 9.585 -14.614 -7.893 1.00 95.19 194 VAL A C 1
ATOM 1558 O O . VAL A 1 194 ? 10.430 -13.976 -8.522 1.00 95.19 194 VAL A O 1
ATOM 1561 N N . VAL A 1 195 ? 8.316 -14.210 -7.808 1.00 96.94 195 VAL A N 1
ATOM 1562 C CA . VAL A 1 195 ? 7.861 -12.916 -8.335 1.00 96.94 195 VAL A CA 1
ATOM 1563 C C . VAL A 1 195 ? 8.042 -11.851 -7.256 1.00 96.94 195 VAL A C 1
ATOM 1565 O O . VAL A 1 195 ? 7.477 -11.960 -6.162 1.00 96.94 195 VAL A O 1
ATOM 1568 N N . MET A 1 196 ? 8.848 -10.835 -7.557 1.00 95.62 196 MET A N 1
ATOM 1569 C CA . MET A 1 196 ? 9.276 -9.811 -6.596 1.00 95.62 196 MET A CA 1
ATOM 1570 C C . MET A 1 196 ? 8.480 -8.520 -6.728 1.00 95.62 196 MET A C 1
ATOM 1572 O O . MET A 1 196 ? 8.178 -7.898 -5.716 1.00 95.62 196 MET A O 1
ATOM 1576 N N . ALA A 1 197 ? 8.075 -8.160 -7.946 1.00 96.12 197 ALA A N 1
ATOM 1577 C CA . ALA A 1 197 ? 7.363 -6.917 -8.213 1.00 96.12 197 ALA A CA 1
ATOM 1578 C C . ALA A 1 197 ? 6.258 -7.121 -9.247 1.00 96.12 197 ALA A C 1
ATOM 1580 O O . ALA A 1 197 ? 6.418 -7.913 -10.173 1.00 96.12 197 ALA A O 1
ATOM 1581 N N . VAL A 1 198 ? 5.153 -6.386 -9.114 1.00 97.75 198 VAL A N 1
ATOM 1582 C CA . VAL A 1 198 ? 4.064 -6.344 -10.100 1.00 97.75 198 VAL A CA 1
ATOM 1583 C C . VAL A 1 198 ? 3.607 -4.900 -10.303 1.00 97.75 198 VAL A C 1
ATOM 1585 O O . VAL A 1 198 ? 3.549 -4.133 -9.346 1.00 97.75 198 VAL A O 1
ATOM 1588 N N . ALA A 1 199 ? 3.252 -4.535 -11.532 1.00 97.00 199 ALA A N 1
ATOM 1589 C CA . ALA A 1 199 ? 2.684 -3.233 -11.873 1.00 97.00 199 ALA A CA 1
ATOM 1590 C C . ALA A 1 199 ? 1.580 -3.384 -12.926 1.00 97.00 199 ALA A C 1
ATOM 1592 O O . ALA A 1 199 ? 1.665 -4.233 -13.813 1.00 97.00 199 ALA A O 1
ATOM 1593 N N . ILE A 1 200 ? 0.545 -2.550 -12.837 1.00 97.31 200 ILE A N 1
ATOM 1594 C CA . ILE A 1 200 ? -0.581 -2.530 -13.778 1.00 97.31 200 ILE A CA 1
ATOM 1595 C C . ILE A 1 200 ? -0.524 -1.224 -14.563 1.00 97.31 200 ILE A C 1
ATOM 1597 O O . ILE A 1 200 ? -0.211 -0.175 -13.998 1.00 97.31 200 ILE A O 1
ATOM 1601 N N . SER A 1 201 ? -0.791 -1.283 -15.867 1.00 95.94 201 SER A N 1
ATOM 1602 C CA . SER A 1 201 ? -0.810 -0.085 -16.700 1.00 95.94 201 SER A CA 1
ATOM 1603 C C . SER A 1 201 ? -1.954 0.862 -16.302 1.00 95.94 201 SER A C 1
ATOM 1605 O O . SER A 1 201 ? -2.986 0.411 -15.799 1.00 95.94 201 SER A O 1
ATOM 1607 N N . PRO A 1 202 ? -1.823 2.175 -16.554 1.00 94.75 202 PRO A N 1
ATOM 1608 C CA . PRO A 1 202 ? -2.840 3.165 -16.179 1.00 94.75 202 PRO A CA 1
ATOM 1609 C C . PRO A 1 202 ? -4.226 2.949 -16.808 1.00 94.75 202 PRO A C 1
ATOM 1611 O O . PRO A 1 202 ? -5.230 3.377 -16.247 1.00 94.75 202 PRO A O 1
ATOM 1614 N N . ASP A 1 203 ? -4.299 2.268 -17.952 1.00 94.81 203 ASP A N 1
ATOM 1615 C CA . ASP A 1 203 ? -5.552 1.861 -18.604 1.00 94.81 203 ASP A CA 1
ATOM 1616 C C . ASP A 1 203 ? -6.110 0.521 -18.073 1.00 94.81 203 ASP A C 1
ATOM 1618 O O . ASP A 1 203 ? -7.181 0.083 -18.487 1.00 94.81 203 ASP A O 1
ATOM 1622 N N . GLY A 1 204 ? -5.385 -0.152 -17.172 1.00 95.12 204 GLY A N 1
ATOM 1623 C CA . GLY A 1 204 ? -5.740 -1.451 -16.603 1.00 95.12 204 GLY A CA 1
ATOM 1624 C C . GLY A 1 204 ? -5.598 -2.641 -17.558 1.00 95.12 204 GLY A C 1
ATOM 1625 O O . GLY A 1 204 ? -6.021 -3.741 -17.200 1.00 95.12 204 GLY A O 1
ATOM 1626 N N . SER A 1 205 ? -5.044 -2.455 -18.762 1.00 94.50 205 SER A N 1
ATOM 1627 C CA . SER A 1 205 ? -5.012 -3.501 -19.796 1.00 94.50 205 SER A CA 1
ATOM 1628 C C . SER A 1 205 ? -3.805 -4.435 -19.695 1.00 94.50 205 SER A C 1
ATOM 1630 O O . SER A 1 205 ? -3.918 -5.624 -20.000 1.00 94.50 205 SER A O 1
ATOM 1632 N N . LYS A 1 206 ? -2.657 -3.929 -19.234 1.00 95.25 206 LYS A N 1
ATOM 1633 C CA . LYS A 1 206 ? -1.395 -4.665 -19.142 1.00 95.25 206 LYS A CA 1
ATOM 1634 C C . LYS A 1 206 ? -0.978 -4.866 -17.692 1.00 95.25 206 LYS A C 1
ATOM 1636 O O . LYS A 1 206 ? -1.143 -3.997 -16.838 1.00 95.25 206 LYS A O 1
ATOM 1641 N N . LEU A 1 207 ? -0.366 -6.012 -17.449 1.00 96.75 207 LEU A N 1
ATOM 1642 C CA . LEU A 1 207 ? 0.354 -6.341 -16.226 1.00 96.75 207 LEU A CA 1
ATOM 1643 C C . LEU A 1 207 ? 1.822 -6.539 -16.578 1.00 96.75 207 LEU A C 1
ATOM 1645 O O . LEU A 1 207 ? 2.121 -7.170 -17.587 1.00 96.75 207 LEU A O 1
ATOM 1649 N N . VAL A 1 208 ? 2.719 -6.048 -15.736 1.00 97.12 208 VAL A N 1
ATOM 1650 C CA . VAL A 1 208 ? 4.152 -6.333 -15.796 1.00 97.12 208 VAL A CA 1
ATOM 1651 C C . VAL A 1 208 ? 4.610 -6.896 -14.459 1.00 97.12 208 VAL A C 1
ATOM 1653 O O . VAL A 1 208 ? 4.092 -6.495 -13.417 1.00 97.12 208 VAL A O 1
ATOM 1656 N N . SER A 1 209 ? 5.594 -7.790 -14.465 1.00 96.81 209 SER A N 1
ATOM 1657 C CA . SER A 1 209 ? 6.258 -8.228 -13.240 1.00 96.81 209 SER A CA 1
ATOM 1658 C C . SER A 1 209 ? 7.743 -8.476 -13.419 1.00 96.81 209 SER A C 1
ATOM 1660 O O . SER A 1 209 ? 8.183 -8.896 -14.488 1.00 96.81 209 SER A O 1
ATOM 1662 N N . GLY A 1 210 ? 8.481 -8.251 -12.335 1.00 95.88 210 GLY A N 1
ATOM 1663 C CA . GLY A 1 210 ? 9.886 -8.618 -12.180 1.00 95.88 210 GLY A CA 1
ATOM 1664 C C . GLY A 1 210 ? 10.036 -9.845 -11.283 1.00 95.88 210 GLY A C 1
ATOM 1665 O O . GLY A 1 210 ? 9.264 -10.028 -10.331 1.00 95.88 210 GLY A O 1
ATOM 1666 N N . SER A 1 211 ? 11.009 -10.696 -11.598 1.00 94.56 211 SER A N 1
ATOM 1667 C CA . SER A 1 211 ? 11.249 -11.957 -10.900 1.00 94.56 211 SER A CA 1
ATOM 1668 C C . SER A 1 211 ? 12.733 -12.209 -10.634 1.00 94.56 211 SER A C 1
ATOM 1670 O O . SER A 1 211 ? 13.613 -11.649 -11.282 1.00 94.56 211 SER A O 1
ATOM 1672 N N . ASN A 1 212 ? 12.986 -13.111 -9.686 1.00 92.81 212 ASN A N 1
ATOM 1673 C CA . ASN A 1 212 ? 14.276 -13.744 -9.421 1.00 92.81 212 ASN A CA 1
ATOM 1674 C C . ASN A 1 212 ? 14.685 -14.784 -10.496 1.00 92.81 212 ASN A C 1
ATOM 1676 O O . ASN A 1 212 ? 15.543 -15.627 -10.269 1.00 92.81 212 ASN A O 1
ATOM 1680 N N . ASP A 1 213 ? 13.997 -14.839 -11.636 1.00 91.06 213 ASP A N 1
ATOM 1681 C CA . ASP A 1 213 ? 14.480 -15.557 -12.825 1.00 91.06 213 ASP A CA 1
ATOM 1682 C C . ASP A 1 213 ? 15.169 -14.613 -13.821 1.00 91.06 213 ASP A C 1
ATOM 1684 O O . ASP A 1 213 ? 15.397 -14.981 -14.973 1.00 91.06 213 ASP A O 1
ATOM 1688 N N . ASN A 1 214 ? 15.456 -13.396 -13.357 1.00 90.06 214 ASN A N 1
ATOM 1689 C CA . ASN A 1 214 ? 16.087 -12.286 -14.056 1.00 90.06 214 ASN A CA 1
ATOM 1690 C C . ASN A 1 214 ? 15.293 -11.764 -15.264 1.00 90.06 214 ASN A C 1
ATOM 1692 O O . ASN A 1 214 ? 15.788 -10.982 -16.078 1.00 90.06 214 ASN A O 1
ATOM 1696 N N . THR A 1 215 ? 14.030 -12.178 -15.398 1.00 91.88 215 THR A N 1
ATOM 1697 C CA . THR A 1 215 ? 13.162 -11.730 -16.485 1.00 91.88 215 THR A CA 1
ATOM 1698 C C . THR A 1 215 ? 12.141 -10.724 -15.991 1.00 91.88 215 THR A C 1
ATOM 1700 O O . THR A 1 215 ? 11.661 -10.758 -14.852 1.00 91.88 215 THR A O 1
ATOM 1703 N N . ILE A 1 216 ? 11.753 -9.844 -16.909 1.00 94.94 216 ILE A N 1
ATOM 1704 C CA . ILE A 1 216 ? 10.541 -9.054 -16.775 1.00 94.94 216 ILE A CA 1
ATOM 1705 C C . ILE A 1 216 ? 9.547 -9.562 -17.798 1.00 94.94 216 ILE A C 1
ATOM 1707 O O . ILE A 1 216 ? 9.849 -9.676 -18.985 1.00 94.94 216 ILE A O 1
ATOM 1711 N N . LYS A 1 217 ? 8.333 -9.855 -17.363 1.00 95.38 217 LYS A N 1
ATOM 1712 C CA . LYS A 1 217 ? 7.280 -10.338 -18.254 1.00 95.38 217 LYS A CA 1
ATOM 1713 C C . LYS A 1 217 ? 6.131 -9.354 -18.271 1.00 95.38 217 LYS A C 1
ATOM 1715 O O . LYS A 1 217 ? 5.857 -8.685 -17.278 1.00 95.38 217 LYS A O 1
ATOM 1720 N N . ALA A 1 218 ? 5.476 -9.261 -19.421 1.00 95.88 218 ALA A N 1
ATOM 1721 C CA . ALA A 1 218 ? 4.279 -8.458 -19.607 1.00 95.88 218 ALA A CA 1
ATOM 1722 C C . ALA A 1 218 ? 3.132 -9.343 -20.093 1.00 95.88 218 ALA A C 1
ATOM 1724 O O . ALA A 1 218 ? 3.343 -10.210 -20.943 1.00 95.88 218 ALA A O 1
ATOM 1725 N N . TRP A 1 219 ? 1.919 -9.093 -19.611 1.00 96.00 219 TRP A N 1
ATOM 1726 C CA . TRP A 1 219 ? 0.708 -9.831 -19.963 1.00 96.00 219 TRP A CA 1
ATOM 1727 C C . TRP A 1 219 ? -0.430 -8.896 -20.324 1.00 96.00 219 TRP A C 1
ATOM 1729 O O . TRP A 1 219 ? -0.555 -7.805 -19.772 1.00 96.00 219 TRP A O 1
ATOM 1739 N N . ASP A 1 220 ? -1.303 -9.384 -21.197 1.00 95.00 220 ASP A N 1
ATOM 1740 C CA . ASP A 1 220 ? -2.646 -8.850 -21.364 1.00 95.00 220 ASP A CA 1
ATOM 1741 C C . ASP A 1 220 ? -3.507 -9.332 -20.189 1.00 95.00 220 ASP A C 1
ATOM 1743 O O . ASP A 1 220 ? -3.721 -10.534 -20.008 1.00 95.00 220 ASP A O 1
ATOM 1747 N N . LEU A 1 221 ? -3.987 -8.401 -19.364 1.00 93.12 221 LEU A N 1
ATOM 1748 C CA . LEU A 1 221 ? -4.679 -8.719 -18.114 1.00 93.12 221 LEU A CA 1
ATOM 1749 C C . LEU A 1 221 ? -6.081 -9.309 -18.350 1.00 93.12 221 LEU A C 1
ATOM 1751 O O . LEU A 1 221 ? -6.636 -9.969 -17.469 1.00 93.12 221 LEU A O 1
ATOM 1755 N N . ALA A 1 222 ? -6.668 -9.081 -19.529 1.00 91.00 222 ALA A N 1
ATOM 1756 C CA . ALA A 1 222 ? -7.976 -9.616 -19.890 1.00 91.00 222 ALA A CA 1
ATOM 1757 C C . ALA A 1 222 ? -7.912 -11.109 -20.248 1.00 91.00 222 ALA A C 1
ATOM 1759 O O . ALA A 1 222 ? -8.735 -11.893 -19.777 1.00 91.00 222 ALA A O 1
ATOM 1760 N N . SER A 1 223 ? -6.937 -11.506 -21.066 1.00 92.31 223 SER A N 1
ATOM 1761 C CA . SER A 1 223 ? -6.775 -12.879 -21.556 1.00 92.31 223 SER A CA 1
ATOM 1762 C C . SER A 1 223 ? -5.781 -13.716 -20.751 1.00 92.31 223 SER A C 1
ATOM 1764 O O . SER A 1 223 ? -5.785 -14.940 -20.875 1.00 92.31 223 SER A O 1
ATOM 1766 N N . GLY A 1 224 ? -4.911 -13.081 -19.960 1.00 91.69 224 GLY A N 1
ATOM 1767 C CA . GLY A 1 224 ? -3.798 -13.733 -19.268 1.00 91.69 224 GLY A CA 1
ATOM 1768 C C . GLY A 1 224 ? -2.657 -14.162 -20.196 1.00 91.69 224 GLY A C 1
ATOM 17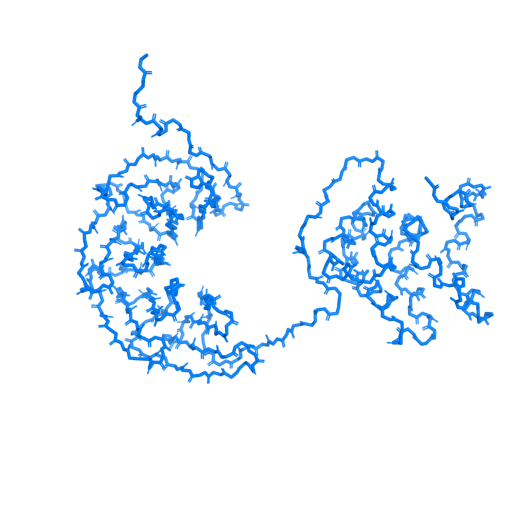69 O O . GLY A 1 224 ? -1.762 -14.890 -19.768 1.00 91.69 224 GLY A O 1
ATOM 1770 N N . LYS A 1 225 ? -2.670 -13.750 -21.471 1.00 93.56 225 LYS A N 1
ATOM 1771 C CA . LYS A 1 225 ? -1.615 -14.097 -22.430 1.00 93.56 225 LYS A CA 1
ATOM 1772 C C . LYS A 1 225 ? -0.366 -13.265 -22.182 1.00 93.56 225 LYS A C 1
ATOM 1774 O O . LYS A 1 225 ? -0.449 -12.047 -22.035 1.00 93.56 225 LYS A O 1
ATOM 1779 N N . GLN A 1 226 ? 0.793 -13.919 -22.200 1.00 94.00 226 GLN A N 1
ATOM 1780 C CA . GLN A 1 226 ? 2.079 -13.230 -22.184 1.00 94.00 226 GLN A CA 1
ATOM 1781 C C . GLN A 1 226 ? 2.253 -12.449 -23.496 1.00 94.00 226 GLN A C 1
ATOM 1783 O O . GLN A 1 226 ? 2.149 -13.018 -24.582 1.00 94.00 226 GLN A O 1
ATOM 1788 N N . LEU A 1 227 ? 2.506 -11.148 -23.378 1.00 91.62 227 LEU A N 1
ATOM 1789 C CA . LEU A 1 227 ? 2.800 -10.231 -24.478 1.00 91.62 227 LEU A CA 1
ATOM 1790 C C . LEU A 1 227 ? 4.301 -10.191 -24.762 1.00 91.62 227 LEU A C 1
ATOM 1792 O O . LEU A 1 227 ? 4.718 -10.340 -25.907 1.00 91.62 227 LEU A O 1
ATOM 1796 N N . PHE A 1 228 ? 5.106 -10.021 -23.710 1.00 90.31 228 PHE A N 1
ATOM 1797 C CA . PHE A 1 228 ? 6.554 -9.880 -23.821 1.00 90.31 228 PHE A CA 1
ATOM 1798 C C . PHE A 1 228 ? 7.276 -10.664 -22.730 1.00 90.31 228 PHE A C 1
ATOM 1800 O O . PHE A 1 228 ? 6.788 -10.78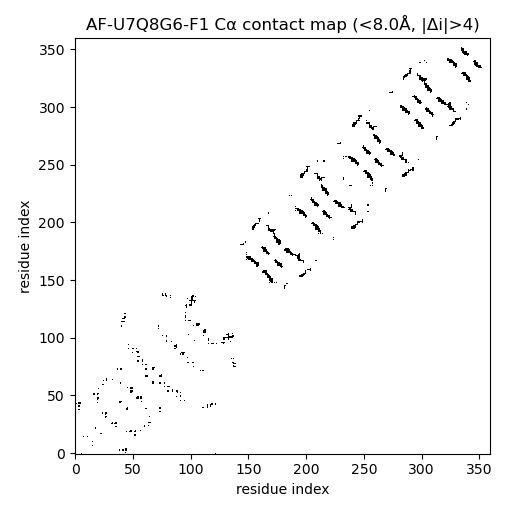3 -21.606 1.00 90.31 228 PHE A O 1
ATOM 1807 N N . ASN A 1 229 ? 8.460 -11.158 -23.083 1.00 91.25 229 ASN A N 1
ATOM 1808 C CA . ASN A 1 229 ? 9.469 -11.658 -22.160 1.00 91.25 229 ASN A CA 1
ATOM 1809 C C . ASN A 1 229 ? 10.724 -10.806 -22.375 1.00 91.25 229 ASN A C 1
ATOM 1811 O O . ASN A 1 229 ? 11.423 -10.972 -23.374 1.00 91.25 229 ASN A O 1
ATOM 1815 N N . LEU A 1 230 ? 10.933 -9.838 -21.496 1.00 85.94 230 LEU A N 1
ATOM 1816 C CA . LEU A 1 230 ? 12.004 -8.857 -21.562 1.00 85.94 230 LEU A CA 1
ATOM 1817 C C . LEU A 1 230 ? 13.192 -9.401 -20.758 1.00 85.94 230 LEU A C 1
ATOM 1819 O O . LEU A 1 230 ? 13.207 -9.338 -19.529 1.00 85.94 230 LEU A O 1
ATOM 1823 N N . GLY A 1 231 ? 14.148 -9.994 -21.475 1.00 77.00 231 GLY A N 1
ATOM 1824 C CA . GLY A 1 231 ? 15.473 -10.345 -20.954 1.00 77.00 231 GLY A CA 1
ATOM 1825 C C . GLY A 1 231 ? 16.447 -9.179 -21.129 1.00 77.00 231 GLY A C 1
ATOM 1826 O O . GLY A 1 231 ? 16.280 -8.360 -22.040 1.00 77.00 231 GLY A O 1
ATOM 1827 N N . GLY A 1 232 ? 17.442 -9.080 -20.254 1.00 63.38 232 GLY A N 1
ATOM 1828 C CA . GLY A 1 232 ? 18.443 -8.011 -20.292 1.00 63.38 232 GLY A CA 1
ATOM 1829 C C . GLY A 1 232 ? 19.122 -7.716 -18.957 1.00 63.38 232 GLY A C 1
ATOM 1830 O O . GLY A 1 232 ? 20.035 -6.887 -18.939 1.00 63.38 232 GLY A O 1
ATOM 1831 N N . HIS A 1 233 ? 18.662 -8.352 -17.881 1.00 72.38 233 HIS A N 1
ATOM 1832 C CA . HIS A 1 233 ? 19.356 -8.514 -16.605 1.00 72.38 233 HIS A CA 1
ATOM 1833 C C . HIS A 1 233 ? 20.000 -9.913 -16.649 1.00 72.38 233 HIS A C 1
ATOM 1835 O O . HIS A 1 233 ? 19.462 -10.875 -16.123 1.00 72.38 233 HIS A O 1
ATOM 1841 N N . ASP A 1 234 ? 21.008 -10.082 -17.505 1.00 64.19 234 ASP A N 1
ATOM 1842 C CA . ASP A 1 234 ? 21.412 -11.408 -17.999 1.00 64.19 234 ASP A CA 1
ATOM 1843 C C . ASP A 1 234 ? 22.586 -12.026 -17.217 1.00 64.19 234 ASP A C 1
ATOM 1845 O O . ASP A 1 234 ? 23.053 -13.100 -17.608 1.00 64.19 234 ASP A O 1
ATOM 1849 N N . ASP A 1 235 ? 23.074 -11.387 -16.146 1.00 61.66 235 ASP A N 1
ATOM 1850 C CA . ASP A 1 235 ? 24.096 -11.987 -15.289 1.00 61.66 235 ASP A CA 1
ATOM 1851 C C . ASP A 1 235 ? 23.462 -12.933 -14.260 1.00 61.66 235 ASP A C 1
ATOM 1853 O O . ASP A 1 235 ? 22.281 -12.841 -13.895 1.00 61.66 235 ASP A O 1
ATOM 1857 N N . HIS A 1 236 ? 24.239 -13.926 -13.843 1.00 53.69 236 HIS A N 1
ATOM 1858 C CA . HIS A 1 236 ? 23.799 -14.896 -12.854 1.00 53.69 236 HIS A CA 1
ATOM 1859 C C . HIS A 1 236 ? 23.615 -14.157 -11.517 1.00 53.69 236 HIS A C 1
ATOM 1861 O O . HIS A 1 236 ? 24.583 -13.633 -10.987 1.00 53.69 236 HIS A O 1
ATOM 1867 N N . ASP A 1 237 ? 22.381 -14.130 -10.998 1.00 64.12 237 ASP A N 1
ATOM 1868 C CA . ASP A 1 237 ? 21.925 -13.430 -9.775 1.00 64.12 237 ASP A CA 1
ATOM 1869 C C . ASP A 1 237 ? 21.337 -12.004 -9.934 1.00 64.12 237 ASP A C 1
ATOM 1871 O O . ASP A 1 237 ? 21.110 -11.308 -8.937 1.00 64.12 237 ASP A O 1
ATOM 1875 N N . ASP A 1 238 ? 20.967 -11.592 -11.154 1.00 77.06 238 ASP A N 1
ATOM 1876 C CA . ASP A 1 238 ? 20.287 -10.309 -11.409 1.00 77.06 238 ASP A CA 1
ATOM 1877 C C . ASP A 1 238 ? 18.767 -10.318 -11.107 1.00 77.06 238 ASP A C 1
ATOM 1879 O O . ASP A 1 238 ? 17.902 -10.233 -11.987 1.00 77.06 238 ASP A O 1
ATOM 1883 N N . LEU A 1 239 ? 18.430 -10.382 -9.821 1.00 86.75 239 LEU A N 1
ATOM 1884 C CA . LEU A 1 239 ? 17.088 -10.213 -9.264 1.00 86.75 239 LEU A CA 1
ATOM 1885 C C . LEU A 1 239 ? 16.423 -8.909 -9.722 1.00 86.75 239 LEU A C 1
ATOM 1887 O O . LEU A 1 239 ? 16.891 -7.817 -9.398 1.00 86.75 239 LEU A O 1
ATOM 1891 N N . VAL A 1 240 ? 15.253 -8.999 -10.361 1.00 91.12 240 VAL A N 1
ATOM 1892 C CA . VAL A 1 240 ? 14.441 -7.812 -10.669 1.00 91.12 240 VAL A CA 1
ATOM 1893 C C . VAL A 1 240 ? 13.547 -7.463 -9.479 1.00 91.12 240 VAL A C 1
ATOM 1895 O O . VAL A 1 240 ? 12.458 -8.018 -9.320 1.00 91.12 240 VAL A O 1
ATOM 1898 N N . TRP A 1 241 ? 14.001 -6.521 -8.654 1.00 91.94 241 TRP A N 1
ATOM 1899 C CA . TRP A 1 241 ? 13.341 -6.108 -7.412 1.00 91.94 241 TRP A CA 1
ATOM 1900 C C . TRP A 1 241 ? 12.159 -5.172 -7.612 1.00 91.94 241 TRP A C 1
ATOM 1902 O O . TRP A 1 241 ? 11.218 -5.202 -6.821 1.00 91.94 241 TRP A O 1
ATOM 1912 N N . ALA A 1 242 ? 12.195 -4.335 -8.649 1.00 93.00 242 ALA A N 1
ATOM 1913 C CA . ALA A 1 242 ? 11.220 -3.268 -8.808 1.00 93.00 242 ALA A CA 1
ATOM 1914 C C . ALA A 1 242 ? 10.831 -3.058 -10.270 1.00 93.00 242 ALA A C 1
ATOM 1916 O O . ALA A 1 242 ? 11.671 -3.093 -11.170 1.00 93.00 242 ALA A O 1
ATOM 1917 N N . VAL A 1 243 ? 9.543 -2.798 -10.502 1.00 96.44 243 VAL A N 1
ATOM 1918 C CA . VAL A 1 243 ? 9.003 -2.420 -11.811 1.00 96.44 243 VAL A CA 1
ATOM 1919 C C . VAL A 1 243 ? 8.009 -1.272 -11.658 1.00 96.44 243 VAL A C 1
ATOM 1921 O O . VAL A 1 243 ? 7.224 -1.250 -10.712 1.00 96.44 243 VAL A O 1
ATOM 1924 N N . ALA A 1 244 ? 8.011 -0.336 -12.604 1.00 95.94 244 ALA A N 1
ATOM 1925 C CA . ALA A 1 244 ? 7.051 0.763 -12.675 1.00 95.94 244 ALA A CA 1
ATOM 1926 C C . ALA A 1 244 ? 6.655 1.044 -14.130 1.00 95.94 244 ALA A C 1
ATOM 1928 O O . ALA A 1 244 ? 7.493 0.998 -15.028 1.00 95.94 244 ALA A O 1
ATOM 1929 N N . ILE A 1 245 ? 5.380 1.348 -14.370 1.00 96.12 245 ILE A N 1
ATOM 1930 C CA . ILE A 1 245 ? 4.860 1.699 -15.699 1.00 96.12 245 ILE A CA 1
ATOM 1931 C C . ILE A 1 245 ? 4.631 3.206 -15.748 1.00 96.12 245 ILE A C 1
ATOM 1933 O O . ILE A 1 245 ? 4.145 3.794 -14.781 1.00 96.12 245 ILE A O 1
ATOM 1937 N N . SER A 1 246 ? 5.005 3.840 -16.858 1.00 95.06 246 SER A N 1
ATOM 1938 C CA . SER A 1 246 ? 4.814 5.276 -17.036 1.00 95.06 246 SER A CA 1
ATOM 1939 C C . SER A 1 246 ? 3.324 5.650 -17.073 1.00 95.06 246 SER A C 1
ATOM 1941 O O . SER A 1 246 ? 2.488 4.832 -17.462 1.00 95.06 246 SER A O 1
ATOM 1943 N N . PRO A 1 247 ? 2.967 6.899 -16.725 1.00 93.19 247 PRO A N 1
ATOM 1944 C CA . PRO A 1 247 ? 1.576 7.369 -16.722 1.00 93.19 247 PRO A CA 1
ATOM 1945 C C . PRO A 1 247 ? 0.854 7.278 -18.077 1.00 93.19 247 PRO A C 1
ATOM 1947 O O . PRO A 1 247 ? -0.370 7.194 -18.115 1.00 93.19 247 PRO A O 1
ATOM 1950 N N . ASP A 1 248 ? 1.592 7.268 -19.190 1.00 93.69 248 ASP A N 1
ATOM 1951 C CA . ASP A 1 248 ? 1.049 7.053 -20.539 1.00 93.69 248 ASP A CA 1
ATOM 1952 C C . ASP A 1 248 ? 0.878 5.562 -20.908 1.00 93.69 248 ASP A C 1
ATOM 1954 O O . ASP A 1 248 ? 0.301 5.243 -21.946 1.00 93.69 248 ASP A O 1
ATOM 1958 N N . GLY A 1 249 ? 1.372 4.636 -20.077 1.00 93.69 249 GLY A N 1
ATOM 1959 C CA . GLY A 1 249 ? 1.336 3.190 -20.314 1.00 93.69 249 GLY A CA 1
ATOM 1960 C C . GLY A 1 249 ? 2.300 2.680 -21.393 1.00 93.69 249 GLY A C 1
ATOM 1961 O O . GLY A 1 249 ? 2.207 1.511 -21.787 1.00 93.69 249 GLY A O 1
ATOM 1962 N N . LEU A 1 250 ? 3.206 3.527 -21.894 1.00 93.38 250 LEU A N 1
ATOM 1963 C CA . LEU A 1 250 ? 4.079 3.216 -23.033 1.00 93.38 250 LEU A CA 1
ATOM 1964 C C . LEU A 1 250 ? 5.477 2.755 -22.626 1.00 93.38 250 LEU A C 1
ATOM 1966 O O . LEU A 1 250 ? 6.095 1.981 -23.357 1.00 93.38 250 LEU A O 1
ATOM 1970 N N . LYS A 1 251 ? 5.977 3.208 -21.477 1.00 94.62 251 LYS A N 1
ATOM 1971 C CA . LYS A 1 251 ? 7.299 2.863 -20.959 1.00 94.62 251 LYS A CA 1
ATOM 1972 C C . LYS A 1 251 ? 7.181 2.032 -19.687 1.00 94.62 251 LYS A C 1
ATOM 1974 O O . LYS A 1 251 ? 6.261 2.180 -18.886 1.00 94.62 251 LYS A O 1
ATOM 1979 N N . LEU A 1 252 ? 8.167 1.175 -19.494 1.00 95.44 252 LEU A N 1
ATOM 1980 C CA . LEU A 1 252 ? 8.384 0.406 -18.280 1.00 95.44 252 LEU A CA 1
ATOM 1981 C C . LEU A 1 252 ? 9.786 0.706 -17.771 1.00 95.44 252 LEU A C 1
ATOM 1983 O O . LEU A 1 252 ? 10.729 0.737 -18.554 1.00 95.44 252 LEU A O 1
ATOM 1987 N N . VAL A 1 253 ? 9.919 0.881 -16.467 1.00 95.38 253 VAL A N 1
ATOM 1988 C CA . VAL A 1 253 ? 11.196 1.016 -15.776 1.00 95.38 253 VAL A CA 1
ATOM 1989 C C . VAL A 1 253 ? 11.367 -0.188 -14.865 1.00 95.38 253 VAL A C 1
ATOM 1991 O O . VAL A 1 253 ? 10.455 -0.512 -14.106 1.00 95.38 253 VAL A O 1
ATOM 1994 N N . SER A 1 254 ? 12.518 -0.847 -14.941 1.00 94.25 254 SER A N 1
ATOM 1995 C CA . SER A 1 254 ? 12.907 -1.926 -14.035 1.00 94.25 254 SER A CA 1
ATOM 1996 C C . SER A 1 254 ? 14.163 -1.556 -13.265 1.00 94.25 254 SER A C 1
ATOM 1998 O O . SER A 1 254 ? 15.059 -0.943 -13.837 1.00 94.25 254 SER A O 1
ATOM 2000 N N . GLY A 1 255 ? 14.222 -1.935 -11.991 1.00 92.50 255 GLY A N 1
ATOM 2001 C CA . GLY A 1 255 ? 15.427 -1.898 -11.165 1.00 92.50 255 GLY A CA 1
ATOM 2002 C C . GLY A 1 255 ? 15.785 -3.308 -10.702 1.00 92.50 255 GLY A C 1
ATOM 2003 O O . GLY A 1 255 ? 14.887 -4.072 -10.329 1.00 92.50 255 GLY A O 1
ATOM 2004 N N . ALA A 1 256 ? 17.071 -3.652 -10.756 1.00 91.12 256 ALA A N 1
ATOM 2005 C CA . ALA A 1 256 ? 17.566 -4.979 -10.403 1.00 91.12 256 ALA A CA 1
ATOM 2006 C C . ALA A 1 256 ? 18.804 -4.939 -9.492 1.00 91.12 256 ALA A C 1
ATOM 2008 O O . ALA A 1 256 ? 19.307 -3.865 -9.150 1.00 91.12 256 ALA A O 1
ATOM 2009 N N . SER A 1 257 ? 19.280 -6.118 -9.081 1.00 87.62 257 SER A N 1
ATOM 2010 C CA . SER A 1 257 ? 20.550 -6.289 -8.360 1.00 87.62 257 SER A CA 1
ATOM 2011 C C . SER A 1 257 ? 21.793 -6.092 -9.231 1.00 87.62 257 SER A C 1
ATOM 2013 O O . SER A 1 257 ? 22.873 -5.949 -8.676 1.00 87.62 257 SER A O 1
ATOM 2015 N N . ASP A 1 258 ? 21.643 -5.983 -10.557 1.00 83.69 258 ASP A N 1
ATOM 2016 C CA . ASP A 1 258 ? 22.728 -5.705 -11.519 1.00 83.69 258 ASP A CA 1
ATOM 2017 C C . ASP A 1 258 ? 23.212 -4.241 -11.507 1.00 83.69 258 ASP A C 1
ATOM 2019 O O . ASP A 1 258 ? 23.886 -3.780 -12.429 1.00 83.69 258 ASP A O 1
ATOM 2023 N N . ASN A 1 259 ? 22.823 -3.480 -10.481 1.00 84.62 259 ASN A N 1
ATOM 2024 C CA . ASN A 1 259 ? 23.051 -2.045 -10.318 1.00 84.62 259 ASN A CA 1
ATOM 2025 C C . ASN A 1 259 ? 22.418 -1.179 -11.424 1.00 84.62 259 ASN A C 1
ATOM 2027 O O . ASN A 1 259 ? 22.684 0.025 -11.489 1.00 84.62 259 ASN A O 1
ATOM 2031 N N . THR A 1 260 ? 21.602 -1.753 -12.317 1.00 87.38 260 THR A N 1
ATOM 2032 C CA . THR A 1 260 ? 21.035 -1.020 -13.448 1.00 87.38 260 THR A CA 1
ATOM 2033 C C . THR A 1 260 ? 19.544 -0.779 -13.306 1.00 87.38 260 THR A C 1
ATOM 2035 O O . THR A 1 260 ? 18.764 -1.584 -12.789 1.00 87.38 260 THR A O 1
ATOM 2038 N N . ILE A 1 261 ? 19.140 0.361 -13.853 1.00 91.75 261 ILE A N 1
ATOM 2039 C CA . ILE A 1 261 ? 17.754 0.684 -14.135 1.00 91.75 261 ILE A CA 1
ATOM 2040 C C . ILE A 1 261 ? 17.583 0.602 -15.645 1.00 91.75 261 ILE A C 1
ATOM 2042 O O . ILE A 1 261 ? 18.264 1.307 -16.388 1.00 91.75 261 ILE A O 1
ATOM 2046 N N . LYS A 1 262 ? 16.674 -0.233 -16.140 1.00 92.75 262 LYS A N 1
ATOM 2047 C CA . LYS A 1 262 ? 16.419 -0.342 -17.584 1.00 92.75 262 LYS A CA 1
ATOM 2048 C C . LYS A 1 262 ? 15.054 0.227 -17.923 1.00 92.75 262 LYS A C 1
ATOM 2050 O O . LYS A 1 262 ? 14.078 0.019 -17.208 1.00 92.75 262 LYS A O 1
ATOM 2055 N N . VAL A 1 263 ? 14.999 0.958 -19.032 1.00 94.06 263 VAL A N 1
ATOM 2056 C CA . VAL A 1 263 ? 13.763 1.511 -19.586 1.00 94.06 263 VAL A CA 1
ATOM 2057 C C . VAL A 1 263 ? 13.397 0.713 -20.823 1.00 94.06 263 VAL A C 1
ATOM 2059 O O . VAL A 1 263 ? 14.223 0.528 -21.718 1.00 94.06 263 VAL A O 1
ATOM 2062 N N . TRP A 1 264 ? 12.150 0.276 -20.896 1.00 94.56 264 TRP A N 1
ATOM 2063 C CA . TRP A 1 264 ? 11.620 -0.584 -21.941 1.00 94.56 264 TRP A CA 1
ATOM 2064 C C . TRP A 1 264 ? 10.420 0.068 -22.605 1.00 94.56 264 TRP A C 1
ATOM 2066 O O . TRP A 1 264 ? 9.632 0.758 -21.960 1.00 94.56 264 TRP A O 1
ATOM 2076 N N . ASP A 1 265 ? 10.262 -0.196 -23.891 1.00 93.19 265 ASP A N 1
ATOM 2077 C CA . ASP A 1 265 ? 9.082 0.157 -24.662 1.00 93.19 265 ASP A CA 1
ATOM 2078 C C . ASP A 1 265 ? 8.040 -0.970 -24.544 1.00 93.19 265 ASP A C 1
ATOM 2080 O O . ASP A 1 265 ? 8.280 -2.102 -24.968 1.00 93.19 265 ASP A O 1
ATOM 2084 N N . LEU A 1 266 ? 6.871 -0.670 -23.972 1.00 90.75 266 LEU A N 1
ATOM 2085 C CA . LEU A 1 266 ? 5.772 -1.624 -23.760 1.00 90.75 266 LEU A CA 1
ATOM 2086 C C . LEU A 1 266 ? 4.897 -1.859 -25.004 1.00 90.75 266 LEU A C 1
ATOM 2088 O O . LEU A 1 266 ? 3.875 -2.552 -24.916 1.00 90.75 266 LEU A O 1
ATOM 2092 N N . VAL A 1 267 ? 5.239 -1.265 -26.146 1.00 89.69 267 VAL A N 1
ATOM 2093 C CA . VAL A 1 267 ? 4.580 -1.496 -27.440 1.00 89.69 267 VAL A CA 1
ATOM 2094 C C . VAL A 1 267 ? 5.385 -2.491 -28.273 1.00 89.69 267 VAL A C 1
ATOM 2096 O O . VAL A 1 267 ? 4.817 -3.370 -28.915 1.00 89.69 267 VAL A O 1
ATOM 2099 N N . THR A 1 268 ? 6.708 -2.369 -28.248 1.00 89.75 268 THR A N 1
ATOM 2100 C CA . THR A 1 268 ? 7.642 -3.159 -29.058 1.00 89.75 268 THR A CA 1
ATOM 2101 C C . THR A 1 268 ? 8.386 -4.224 -28.259 1.00 89.75 268 THR A C 1
ATOM 2103 O O . THR A 1 268 ? 8.964 -5.129 -28.860 1.00 89.75 268 THR A O 1
ATOM 2106 N N . GLY A 1 269 ? 8.401 -4.120 -26.928 1.00 87.75 269 GLY A N 1
ATOM 2107 C CA . GLY A 1 269 ? 9.170 -4.992 -26.042 1.00 87.75 269 GLY A CA 1
ATOM 2108 C C . GLY A 1 269 ? 10.683 -4.772 -26.130 1.00 87.75 269 GLY A C 1
ATOM 2109 O O . GLY A 1 269 ? 11.456 -5.667 -25.799 1.00 87.75 269 GLY A O 1
ATOM 2110 N N . LYS A 1 270 ? 11.133 -3.614 -26.628 1.00 90.00 270 LYS A N 1
ATOM 2111 C CA . LYS A 1 270 ? 12.561 -3.311 -26.788 1.00 90.00 270 LYS A CA 1
ATOM 2112 C C . LYS A 1 270 ? 13.087 -2.471 -25.634 1.00 90.00 270 LYS A C 1
ATOM 2114 O O . LYS A 1 270 ? 12.409 -1.573 -25.144 1.00 90.00 270 LYS A O 1
ATOM 2119 N N . LYS A 1 271 ? 14.339 -2.723 -25.249 1.00 91.44 271 LYS A N 1
ATOM 2120 C CA . LYS A 1 271 ? 15.085 -1.855 -24.334 1.00 91.44 271 LYS A CA 1
ATOM 2121 C C . LYS A 1 271 ? 15.366 -0.512 -25.017 1.00 91.44 271 LYS A C 1
ATOM 2123 O O . LYS A 1 271 ? 15.940 -0.490 -26.104 1.00 91.44 271 LYS A O 1
ATOM 2128 N N . LEU A 1 272 ? 14.958 0.579 -24.376 1.00 89.56 272 LEU A N 1
ATOM 2129 C CA . LEU A 1 272 ? 15.179 1.956 -24.819 1.00 89.56 272 LEU A CA 1
ATOM 2130 C C . LEU A 1 272 ? 16.456 2.537 -24.213 1.00 89.56 272 LEU A C 1
ATOM 2132 O O . LEU A 1 272 ? 17.280 3.090 -24.934 1.00 89.56 272 LEU A O 1
ATOM 2136 N N . LEU A 1 273 ? 16.610 2.414 -22.892 1.00 88.19 273 LEU A N 1
ATOM 2137 C CA . LEU A 1 273 ? 17.703 3.020 -22.131 1.00 88.19 273 LEU A CA 1
ATOM 2138 C C . LEU A 1 273 ? 18.194 2.056 -21.047 1.00 88.19 273 LEU A C 1
ATOM 2140 O O . LEU A 1 273 ? 17.438 1.217 -20.555 1.00 88.19 273 LEU A O 1
ATOM 2144 N N . SER A 1 274 ? 19.460 2.201 -20.671 1.00 87.25 274 SER A N 1
ATOM 2145 C CA . SER A 1 274 ? 20.053 1.580 -19.488 1.00 87.25 274 SER A CA 1
ATOM 2146 C C . SER A 1 274 ? 20.702 2.696 -18.682 1.00 87.25 274 SER A C 1
ATOM 2148 O O . SER A 1 274 ? 21.566 3.395 -19.207 1.00 87.25 274 SER A O 1
ATOM 2150 N N . LEU A 1 275 ? 20.245 2.887 -17.450 1.00 83.62 275 LEU A N 1
ATOM 2151 C CA . LEU A 1 275 ? 20.761 3.857 -16.494 1.00 83.62 275 LEU A CA 1
ATOM 2152 C C . LEU A 1 275 ? 21.605 3.067 -15.498 1.00 83.62 275 LEU A C 1
ATOM 2154 O O . LEU A 1 275 ? 21.096 2.180 -14.818 1.00 83.62 275 LEU A O 1
ATOM 2158 N N . SER A 1 276 ? 22.902 3.327 -15.472 1.00 74.31 276 SER A N 1
ATOM 2159 C CA . SER A 1 276 ? 23.838 2.637 -14.588 1.00 74.31 276 SER A CA 1
ATOM 2160 C C . SER A 1 276 ? 25.019 3.547 -14.303 1.00 74.31 276 SER A C 1
ATOM 2162 O O . SER A 1 276 ? 25.501 4.228 -15.213 1.00 74.31 276 SER A O 1
ATOM 2164 N N . GLU A 1 277 ? 25.519 3.512 -13.075 1.00 62.53 277 GLU A N 1
ATOM 2165 C CA . GLU A 1 277 ? 26.823 4.075 -12.743 1.00 62.53 277 GLU A CA 1
ATOM 2166 C C . GLU A 1 277 ? 27.907 2.995 -12.802 1.00 62.53 277 GLU A C 1
ATOM 2168 O O . GLU A 1 277 ? 27.651 1.806 -12.638 1.00 62.53 277 GLU A O 1
ATOM 2173 N N . TYR A 1 278 ? 29.140 3.417 -13.081 1.00 52.22 278 TYR A N 1
ATOM 2174 C CA . TYR A 1 278 ? 30.281 2.526 -13.313 1.00 52.22 278 TYR A CA 1
ATOM 2175 C C . TYR A 1 278 ? 31.011 2.098 -12.031 1.00 52.22 278 TYR A C 1
ATOM 2177 O O . TYR A 1 278 ? 32.122 1.573 -12.115 1.00 52.22 278 TYR A O 1
ATOM 2185 N N . SER A 1 279 ? 30.454 2.329 -10.842 1.00 51.91 279 SER A N 1
ATOM 2186 C CA . SER A 1 279 ? 31.198 2.070 -9.611 1.00 51.91 279 SER A CA 1
ATOM 2187 C C . SER A 1 279 ? 30.318 1.634 -8.446 1.00 51.91 279 SER A C 1
ATOM 2189 O O . SER A 1 279 ? 29.525 2.427 -7.953 1.00 51.91 279 SER A O 1
ATOM 2191 N N . VAL A 1 280 ? 30.634 0.429 -7.956 1.00 58.69 280 VAL A N 1
ATOM 2192 C CA . VAL A 1 280 ? 30.155 -0.279 -6.753 1.00 58.69 280 VAL A CA 1
ATOM 2193 C C . VAL A 1 280 ? 28.934 -1.187 -6.982 1.00 58.69 280 VAL A C 1
ATOM 2195 O O . VAL A 1 280 ? 27.958 -0.791 -7.603 1.00 58.69 280 VAL A O 1
ATOM 2198 N N . GLU A 1 281 ? 29.022 -2.429 -6.488 1.00 71.69 281 GLU A N 1
ATOM 2199 C CA . GLU A 1 281 ? 27.923 -3.408 -6.457 1.00 71.69 281 GLU A CA 1
ATOM 2200 C C . GLU A 1 281 ? 26.838 -2.965 -5.461 1.00 71.69 281 GLU A C 1
ATOM 2202 O O . GLU A 1 281 ? 27.109 -2.834 -4.265 1.00 71.69 281 GLU A O 1
ATOM 2207 N N . HIS A 1 282 ? 25.619 -2.717 -5.946 1.00 82.19 282 HIS A N 1
ATOM 2208 C CA . HIS A 1 282 ? 24.456 -2.316 -5.159 1.00 82.19 282 HIS A CA 1
ATOM 2209 C C . HIS A 1 282 ? 23.126 -2.685 -5.844 1.00 82.19 282 HIS A C 1
ATOM 2211 O O . HIS A 1 282 ? 22.950 -2.584 -7.051 1.00 82.19 282 HIS A O 1
ATOM 2217 N N . SER A 1 283 ? 22.103 -3.031 -5.070 1.00 87.81 283 SER A N 1
ATOM 2218 C CA . SER A 1 283 ? 20.787 -3.372 -5.621 1.00 87.81 283 SER A CA 1
ATOM 2219 C C . SER A 1 283 ? 19.861 -2.165 -5.707 1.00 87.81 283 SER A C 1
ATOM 2221 O O . SER A 1 283 ? 19.779 -1.366 -4.775 1.00 87.81 283 SER A O 1
ATOM 2223 N N . ILE A 1 284 ? 19.113 -2.057 -6.808 1.00 92.38 284 ILE A N 1
ATOM 2224 C CA . ILE A 1 284 ? 18.013 -1.096 -6.929 1.00 92.38 284 ILE A CA 1
ATOM 2225 C C . ILE A 1 284 ? 16.758 -1.707 -6.305 1.00 92.38 284 ILE A C 1
ATOM 2227 O O . ILE A 1 284 ? 16.061 -2.501 -6.934 1.00 92.38 284 ILE A O 1
ATOM 2231 N N . ASN A 1 285 ? 16.460 -1.319 -5.068 1.00 93.19 285 ASN A N 1
ATOM 2232 C CA . ASN A 1 285 ? 15.386 -1.908 -4.268 1.00 93.19 285 ASN A CA 1
ATOM 2233 C C . ASN A 1 285 ? 13.992 -1.410 -4.674 1.00 93.19 285 ASN A C 1
ATOM 2235 O O . ASN A 1 285 ? 13.016 -2.152 -4.583 1.00 93.19 285 ASN A O 1
ATOM 2239 N N . ALA A 1 286 ? 13.880 -0.157 -5.125 1.00 94.44 286 ALA A N 1
ATOM 2240 C CA . ALA A 1 286 ? 12.614 0.414 -5.576 1.00 94.44 286 ALA A CA 1
ATOM 2241 C C . ALA A 1 286 ? 12.808 1.454 -6.682 1.00 94.44 286 ALA A C 1
ATOM 2243 O O . ALA A 1 286 ? 13.799 2.187 -6.710 1.00 94.44 286 ALA A O 1
ATOM 2244 N N . VAL A 1 287 ? 11.815 1.543 -7.569 1.00 96.31 287 VAL A N 1
ATOM 2245 C CA . VAL A 1 287 ? 11.728 2.572 -8.607 1.00 96.31 287 VAL A CA 1
ATOM 2246 C C . VAL A 1 287 ? 10.333 3.190 -8.625 1.00 96.31 287 VAL A C 1
ATOM 2248 O O . VAL A 1 287 ? 9.334 2.493 -8.448 1.00 96.31 287 VAL A O 1
ATOM 2251 N N . ALA A 1 288 ? 10.261 4.492 -8.879 1.00 95.94 288 ALA A N 1
ATOM 2252 C CA . ALA A 1 288 ? 9.016 5.222 -9.083 1.00 95.94 288 ALA A CA 1
ATOM 2253 C C . ALA A 1 288 ? 9.152 6.164 -10.284 1.00 95.94 288 ALA A C 1
ATOM 2255 O O . ALA A 1 288 ? 10.211 6.749 -10.503 1.00 95.94 288 ALA A O 1
ATOM 2256 N N . ILE A 1 289 ? 8.083 6.322 -11.063 1.00 95.56 289 ILE A N 1
ATOM 2257 C CA . ILE A 1 289 ? 8.042 7.252 -12.199 1.00 95.56 289 ILE A CA 1
ATOM 2258 C C . ILE A 1 289 ? 7.228 8.474 -11.786 1.00 95.56 289 ILE A C 1
ATOM 2260 O O . ILE A 1 289 ? 6.203 8.344 -11.115 1.00 95.56 289 ILE A O 1
ATOM 2264 N N . SER A 1 290 ? 7.688 9.659 -12.179 1.00 94.38 290 SER A N 1
ATOM 2265 C CA . SER A 1 290 ? 6.961 10.896 -11.925 1.00 94.38 290 SER A CA 1
ATOM 2266 C C . SER A 1 290 ? 5.597 10.901 -12.635 1.00 94.38 290 SER A C 1
ATOM 2268 O O . SER A 1 290 ? 5.468 10.372 -13.741 1.00 94.38 290 SER A O 1
ATOM 2270 N N . PRO A 1 291 ? 4.563 11.506 -12.035 1.00 92.38 291 PRO A N 1
ATOM 2271 C CA . PRO A 1 291 ? 3.234 11.655 -12.634 1.00 92.38 291 PRO A CA 1
ATOM 2272 C C . PRO A 1 291 ? 3.198 12.300 -14.026 1.00 92.38 291 PRO A C 1
ATOM 2274 O O . PRO A 1 291 ? 2.295 12.008 -14.804 1.00 92.38 291 PRO A O 1
ATOM 2277 N N . ASP A 1 292 ? 4.167 13.155 -14.360 1.00 91.81 292 ASP A N 1
ATOM 2278 C CA . ASP A 1 292 ? 4.325 13.721 -15.709 1.00 91.81 292 ASP A CA 1
ATOM 2279 C C . ASP A 1 292 ? 5.082 12.801 -16.695 1.00 91.81 292 ASP A C 1
ATOM 2281 O O . ASP A 1 292 ? 5.216 13.129 -17.873 1.00 91.81 292 ASP A O 1
ATOM 2285 N N . GLY A 1 293 ? 5.595 11.657 -16.232 1.00 92.75 293 GLY A N 1
ATOM 2286 C CA . GLY A 1 293 ? 6.373 10.703 -17.024 1.00 92.75 293 GLY A CA 1
ATOM 2287 C C . GLY A 1 293 ? 7.777 11.181 -17.410 1.00 92.75 293 GLY A C 1
ATOM 2288 O O . GLY A 1 293 ? 8.414 10.551 -18.252 1.00 92.75 293 GLY A O 1
ATOM 2289 N N . SER A 1 294 ? 8.270 12.284 -16.841 1.00 92.00 294 SER A N 1
ATOM 2290 C CA . SER A 1 294 ? 9.569 12.873 -17.198 1.00 92.00 294 SER A CA 1
ATOM 2291 C C . SER A 1 294 ? 10.749 12.341 -16.384 1.00 92.00 294 SER A C 1
ATOM 2293 O O . SER A 1 294 ? 11.875 12.367 -16.879 1.00 92.00 294 SER A O 1
ATOM 2295 N N . LYS A 1 295 ? 10.520 11.857 -15.157 1.00 94.12 295 LYS A N 1
ATOM 2296 C CA . LYS A 1 295 ? 11.570 11.486 -14.201 1.00 94.12 295 LYS A CA 1
ATOM 2297 C C . LYS A 1 295 ? 11.377 10.079 -13.655 1.00 94.12 295 LYS A C 1
ATOM 2299 O O . LYS A 1 295 ? 10.256 9.5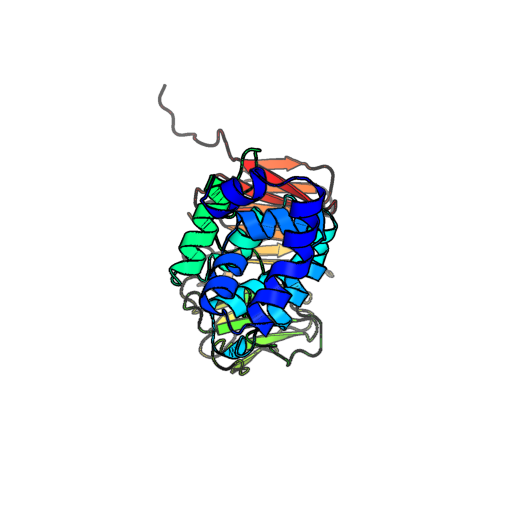86 -13.528 1.00 94.12 295 LYS A O 1
ATOM 2304 N N . VAL A 1 296 ? 12.488 9.470 -13.263 1.00 95.81 296 VAL A N 1
ATOM 2305 C CA . VAL A 1 296 ? 12.533 8.237 -12.472 1.00 95.81 296 VAL A CA 1
ATOM 2306 C C . VAL A 1 296 ? 13.218 8.538 -11.157 1.00 95.81 296 VAL A C 1
ATOM 2308 O O . VAL A 1 296 ? 14.264 9.173 -11.147 1.00 95.81 296 VAL A O 1
ATOM 2311 N N . VAL A 1 297 ? 12.652 8.054 -10.061 1.00 96.12 297 VAL A N 1
ATOM 2312 C CA . VAL A 1 297 ? 13.297 8.026 -8.750 1.00 96.12 297 VAL A CA 1
ATOM 2313 C C . VAL A 1 297 ? 13.704 6.592 -8.460 1.00 96.12 297 VAL A C 1
ATOM 2315 O O . VAL A 1 297 ? 12.883 5.687 -8.601 1.00 96.12 297 VAL A O 1
ATOM 2318 N N . SER A 1 298 ? 14.946 6.380 -8.043 1.00 95.50 298 SER A N 1
ATOM 2319 C CA . SER A 1 298 ? 15.448 5.071 -7.625 1.00 95.50 298 SER A CA 1
ATOM 2320 C C . SER A 1 298 ? 15.946 5.114 -6.191 1.00 95.50 298 SER A C 1
ATOM 2322 O O . SER A 1 298 ? 16.659 6.043 -5.822 1.00 95.50 298 SER A O 1
ATOM 2324 N N . ALA A 1 299 ? 15.588 4.098 -5.412 1.00 95.31 299 ALA A N 1
ATOM 2325 C CA . ALA A 1 299 ? 16.112 3.833 -4.076 1.00 95.31 299 ALA A CA 1
ATOM 2326 C C . ALA A 1 299 ? 17.006 2.590 -4.126 1.00 95.31 299 ALA A C 1
ATOM 2328 O O . ALA A 1 299 ? 16.605 1.569 -4.693 1.00 95.31 299 ALA A O 1
ATOM 2329 N N . SER A 1 300 ? 18.203 2.692 -3.554 1.00 93.62 300 SER A N 1
ATOM 2330 C CA . SER A 1 300 ? 19.259 1.693 -3.707 1.00 93.62 300 SER A CA 1
ATOM 2331 C C . SER A 1 300 ? 19.900 1.295 -2.372 1.00 93.62 300 SER A C 1
ATOM 2333 O O . SER A 1 300 ? 19.845 2.028 -1.375 1.00 93.62 300 SER A O 1
ATOM 2335 N N . SER A 1 301 ? 20.519 0.111 -2.353 1.00 92.31 301 SER A N 1
ATOM 2336 C CA . SER A 1 301 ? 21.292 -0.402 -1.217 1.00 92.31 301 SER A CA 1
ATOM 2337 C C . SER A 1 301 ? 22.639 0.303 -1.027 1.00 92.31 301 SER A C 1
ATOM 2339 O O . SER A 1 301 ? 23.293 0.113 -0.010 1.00 92.31 301 SER A O 1
ATOM 2341 N N . ASP A 1 302 ? 23.057 1.150 -1.968 1.00 91.56 302 ASP A N 1
ATOM 2342 C CA . ASP A 1 302 ? 24.215 2.046 -1.814 1.00 91.56 302 ASP A CA 1
ATOM 2343 C C . ASP A 1 302 ? 23.917 3.279 -0.942 1.00 91.56 302 ASP A C 1
ATOM 2345 O O . ASP A 1 302 ? 24.735 4.197 -0.858 1.00 91.56 302 ASP A O 1
ATOM 2349 N N . LYS A 1 303 ? 22.750 3.295 -0.281 1.00 93.38 303 LYS A N 1
ATOM 2350 C CA . LYS A 1 303 ? 22.261 4.398 0.555 1.00 93.38 303 LYS A CA 1
ATOM 2351 C C . LYS A 1 303 ? 21.924 5.651 -0.241 1.00 93.38 303 LYS A C 1
ATOM 2353 O O . LYS A 1 303 ? 21.888 6.743 0.329 1.00 93.38 303 LYS A O 1
ATOM 2358 N N . THR A 1 304 ? 21.657 5.518 -1.539 1.00 94.06 304 THR A N 1
ATOM 2359 C CA . THR A 1 304 ? 21.280 6.650 -2.381 1.00 94.06 304 THR A CA 1
ATOM 2360 C C . THR A 1 304 ? 19.819 6.628 -2.809 1.00 94.06 304 THR A C 1
ATOM 2362 O O . THR A 1 304 ? 19.198 5.583 -3.037 1.00 94.06 304 THR A O 1
ATOM 2365 N N . VAL A 1 305 ? 19.272 7.837 -2.931 1.00 95.50 305 VAL A N 1
ATOM 2366 C CA . VAL A 1 305 ? 18.078 8.124 -3.722 1.00 95.50 305 VAL A CA 1
ATOM 2367 C C . VAL A 1 305 ? 18.512 8.986 -4.895 1.00 95.50 305 VAL A C 1
ATOM 2369 O O . VAL A 1 305 ? 19.007 10.097 -4.700 1.00 95.50 305 VAL A O 1
ATOM 2372 N N . LYS A 1 306 ? 18.318 8.487 -6.113 1.00 94.25 306 LYS A N 1
ATOM 2373 C CA . LYS A 1 306 ? 18.698 9.190 -7.344 1.00 94.25 306 LYS A CA 1
ATOM 2374 C C . LYS A 1 306 ? 17.467 9.567 -8.150 1.00 94.25 306 LYS A C 1
ATOM 2376 O O . LYS A 1 306 ? 16.475 8.835 -8.158 1.00 94.25 306 LYS A O 1
ATOM 2381 N N . VAL A 1 307 ? 17.540 10.704 -8.835 1.00 95.12 307 VAL A N 1
ATOM 2382 C CA . VAL A 1 307 ? 16.529 11.148 -9.799 1.00 95.12 307 VAL A CA 1
ATOM 2383 C C . VAL A 1 307 ? 17.154 11.204 -11.178 1.00 95.12 307 VAL A C 1
ATOM 2385 O O . VAL A 1 307 ? 18.193 11.831 -11.372 1.00 95.12 307 VAL A O 1
ATOM 2388 N N . TRP A 1 308 ? 16.488 10.583 -12.139 1.00 94.00 308 TRP A N 1
ATOM 2389 C CA . TRP A 1 308 ? 16.937 10.440 -13.515 1.00 94.00 308 TRP A CA 1
ATOM 2390 C C . TRP A 1 308 ? 15.941 11.093 -14.460 1.00 94.00 308 TRP A C 1
ATOM 2392 O O . TRP A 1 308 ? 14.732 10.992 -14.256 1.00 94.00 308 TRP A O 1
ATOM 2402 N N . ASP A 1 309 ? 16.439 11.696 -15.531 1.00 92.19 309 ASP A N 1
ATOM 2403 C CA . ASP A 1 309 ? 15.611 12.146 -16.644 1.00 92.19 309 ASP A CA 1
ATOM 2404 C C . ASP A 1 309 ? 15.271 10.942 -17.541 1.00 92.19 309 ASP A C 1
ATOM 2406 O O . ASP A 1 309 ? 16.157 10.292 -18.102 1.00 92.19 309 ASP A O 1
ATOM 2410 N N . LEU A 1 310 ? 13.981 10.629 -17.691 1.00 89.75 310 LEU A N 1
ATOM 2411 C CA . LEU A 1 310 ? 13.507 9.434 -18.404 1.00 89.75 310 LEU A CA 1
ATOM 2412 C C . LEU A 1 310 ? 13.664 9.540 -19.934 1.00 89.75 310 LEU A C 1
ATOM 2414 O O . LEU A 1 310 ? 13.542 8.539 -20.644 1.00 89.75 310 LEU A O 1
ATOM 2418 N N . ASN A 1 311 ? 13.900 10.737 -20.474 1.00 87.56 311 ASN A N 1
ATOM 2419 C CA . ASN A 1 311 ? 14.050 10.946 -21.915 1.00 87.56 311 ASN A CA 1
ATOM 2420 C C . ASN A 1 311 ? 15.506 10.814 -22.361 1.00 87.56 311 ASN A C 1
ATOM 2422 O O . ASN A 1 311 ? 15.783 10.279 -23.432 1.00 87.56 311 ASN A O 1
ATOM 2426 N N . THR A 1 312 ? 16.431 11.297 -21.538 1.00 87.44 312 THR A N 1
ATOM 2427 C CA . THR A 1 312 ? 17.870 11.315 -21.820 1.00 87.44 312 THR A CA 1
ATOM 2428 C C . THR A 1 312 ? 18.623 10.185 -21.130 1.00 87.44 312 THR A C 1
ATOM 2430 O O . THR A 1 312 ? 19.727 9.847 -21.553 1.00 87.44 312 THR A O 1
ATOM 2433 N N . GLY A 1 313 ? 18.048 9.615 -20.071 1.00 85.88 313 GLY A N 1
ATOM 2434 C CA . GLY A 1 313 ? 18.694 8.627 -19.217 1.00 85.88 313 GLY A CA 1
ATOM 2435 C C . GLY A 1 313 ? 19.827 9.192 -18.358 1.00 85.88 313 GLY A C 1
ATOM 2436 O O . GLY A 1 313 ? 20.669 8.437 -17.878 1.00 85.88 313 GLY A O 1
ATOM 2437 N N . LYS A 1 314 ? 19.892 10.515 -18.189 1.00 89.00 314 LYS A N 1
ATOM 2438 C CA . LYS A 1 314 ? 20.917 11.157 -17.364 1.00 89.00 314 LYS A CA 1
ATOM 2439 C C . LYS A 1 314 ? 20.465 11.255 -15.918 1.00 89.00 314 LYS A C 1
ATOM 2441 O O . LYS A 1 314 ? 19.310 11.577 -15.643 1.00 89.00 314 LYS A O 1
ATOM 2446 N N . GLU A 1 315 ? 21.403 11.039 -15.007 1.00 91.38 315 GLU A N 1
ATOM 2447 C CA . GLU A 1 315 ? 21.217 11.409 -13.611 1.00 91.38 315 GLU A CA 1
ATOM 2448 C C . GLU A 1 315 ? 21.067 12.931 -13.497 1.00 91.38 315 GLU A C 1
ATOM 2450 O O . GLU A 1 315 ? 21.843 13.689 -14.084 1.00 91.38 315 GLU A O 1
ATOM 2455 N N . MET A 1 316 ? 20.048 13.368 -12.763 1.00 90.88 316 MET A N 1
ATOM 2456 C CA . MET A 1 316 ? 19.779 14.775 -12.481 1.00 90.88 316 MET A CA 1
ATOM 2457 C C . MET A 1 316 ? 20.322 15.169 -11.109 1.00 90.88 316 MET A C 1
ATOM 2459 O O . MET A 1 316 ? 21.013 16.177 -10.993 1.00 90.88 316 MET A O 1
ATOM 2463 N N . ILE A 1 317 ? 19.982 14.392 -10.075 1.00 92.31 317 ILE A N 1
ATOM 2464 C CA . ILE A 1 317 ? 20.355 14.652 -8.679 1.00 92.31 317 ILE A CA 1
ATOM 2465 C C . ILE A 1 317 ? 20.492 13.341 -7.897 1.00 92.31 317 ILE A C 1
ATOM 2467 O O . ILE A 1 317 ? 19.758 12.383 -8.144 1.00 92.31 317 ILE A O 1
ATOM 2471 N N . THR A 1 318 ? 21.385 13.350 -6.905 1.00 93.81 318 THR A N 1
ATOM 2472 C CA . THR A 1 318 ? 21.603 12.261 -5.944 1.00 93.81 318 THR A CA 1
ATOM 2473 C C . THR A 1 318 ? 21.474 12.792 -4.519 1.00 93.81 318 THR A C 1
ATOM 2475 O O . THR A 1 318 ? 22.020 13.843 -4.182 1.00 93.81 318 THR A O 1
ATOM 2478 N N . PHE A 1 319 ? 20.788 12.035 -3.670 1.00 94.31 319 PHE A N 1
ATOM 2479 C CA . PHE A 1 319 ? 20.774 12.189 -2.221 1.00 94.31 319 PHE A CA 1
ATOM 2480 C C . PHE A 1 319 ? 21.410 10.955 -1.579 1.00 94.31 319 PHE A C 1
ATOM 2482 O O . PHE A 1 319 ? 21.097 9.838 -1.981 1.00 94.31 319 PHE A O 1
ATOM 2489 N N . ILE A 1 320 ? 22.280 11.150 -0.586 1.00 94.94 320 ILE A N 1
ATOM 2490 C CA . ILE A 1 320 ? 22.958 10.071 0.145 1.00 94.94 320 ILE A CA 1
ATOM 2491 C C . ILE A 1 320 ? 22.476 10.111 1.594 1.00 94.94 320 ILE A C 1
ATOM 2493 O O . ILE A 1 320 ? 22.621 11.136 2.263 1.00 94.94 320 ILE A O 1
ATOM 2497 N N . GLY A 1 321 ? 21.897 9.007 2.057 1.00 92.19 321 GLY A N 1
ATOM 2498 C CA . GLY A 1 321 ? 21.486 8.807 3.443 1.00 92.19 321 GLY A CA 1
ATOM 2499 C C . GLY A 1 321 ? 22.511 8.010 4.252 1.00 92.19 321 GLY A C 1
ATOM 2500 O O . GLY A 1 321 ? 23.540 7.563 3.748 1.00 92.19 321 GLY A O 1
ATOM 2501 N N . ASP A 1 322 ? 22.199 7.784 5.528 1.00 92.12 322 ASP A N 1
ATOM 2502 C CA . ASP A 1 322 ? 23.062 7.017 6.439 1.00 92.12 322 ASP A CA 1
ATOM 2503 C C . ASP A 1 322 ? 22.867 5.490 6.313 1.00 92.12 322 ASP A C 1
ATOM 2505 O O . ASP A 1 322 ? 23.709 4.697 6.762 1.00 92.12 322 ASP A O 1
ATOM 2509 N N . SER A 1 323 ? 21.777 5.061 5.668 1.00 94.12 323 SER A N 1
ATOM 2510 C CA . SER A 1 323 ? 21.351 3.666 5.533 1.00 94.12 323 SER A CA 1
ATOM 2511 C C . SER A 1 323 ? 20.710 3.387 4.168 1.00 94.12 323 SER A C 1
ATOM 2513 O O . SER A 1 323 ? 20.359 4.303 3.429 1.00 94.12 323 SER A O 1
ATOM 2515 N N . ASP A 1 324 ? 20.589 2.105 3.841 1.00 93.62 324 ASP A N 1
ATOM 2516 C CA . ASP A 1 324 ? 20.106 1.571 2.572 1.00 93.62 324 ASP A CA 1
ATOM 2517 C C . ASP A 1 324 ? 18.631 1.924 2.368 1.00 93.62 324 ASP A C 1
ATOM 2519 O O . ASP A 1 324 ? 17.816 1.720 3.275 1.00 93.62 324 ASP A O 1
ATOM 2523 N N . PHE A 1 325 ? 18.262 2.402 1.180 1.00 95.56 325 PHE A N 1
ATOM 2524 C CA . PHE A 1 325 ? 16.875 2.745 0.875 1.00 95.56 325 PHE A CA 1
ATOM 2525 C C . PHE A 1 325 ? 16.109 1.536 0.345 1.00 95.56 325 PHE A C 1
ATOM 2527 O O . PHE A 1 325 ? 16.515 0.905 -0.628 1.00 95.56 325 PHE A O 1
ATOM 2534 N N . ASN A 1 326 ? 14.964 1.236 0.959 1.00 94.62 326 ASN A N 1
ATOM 2535 C CA . ASN A 1 326 ? 14.133 0.079 0.608 1.00 94.62 326 ASN A CA 1
ATOM 2536 C C . ASN A 1 326 ? 12.939 0.446 -0.272 1.00 94.62 326 ASN A C 1
ATOM 2538 O O . ASN A 1 326 ? 12.428 -0.393 -1.008 1.00 94.62 326 ASN A O 1
ATOM 2542 N N . CYS A 1 327 ? 12.450 1.682 -0.178 1.00 94.81 327 CYS A N 1
ATOM 2543 C CA . CYS A 1 327 ? 11.290 2.132 -0.933 1.00 94.81 327 CYS A CA 1
ATOM 2544 C C . CYS A 1 327 ? 11.384 3.619 -1.266 1.00 94.81 327 CYS A C 1
ATOM 2546 O O . CYS A 1 327 ? 11.988 4.402 -0.530 1.00 94.81 327 CYS A O 1
ATOM 2548 N N . CYS A 1 328 ? 10.756 4.014 -2.370 1.00 96.31 328 CYS A N 1
ATOM 2549 C CA . CYS A 1 328 ? 10.614 5.409 -2.759 1.00 96.31 328 CYS A CA 1
ATOM 2550 C C . CYS A 1 328 ? 9.265 5.656 -3.444 1.00 96.31 328 CYS A C 1
ATOM 2552 O O . CYS A 1 328 ? 8.661 4.752 -4.022 1.00 96.31 328 CYS A O 1
ATOM 2554 N N . ALA A 1 329 ? 8.797 6.896 -3.371 1.00 96.12 329 ALA A N 1
ATOM 2555 C CA . ALA A 1 329 ? 7.635 7.392 -4.090 1.00 96.12 329 ALA A CA 1
ATOM 2556 C C . ALA A 1 329 ? 7.839 8.869 -4.435 1.00 96.12 329 ALA A C 1
ATOM 2558 O O . ALA A 1 329 ? 8.526 9.594 -3.717 1.00 96.12 329 ALA A O 1
ATOM 2559 N N . ILE A 1 330 ? 7.207 9.318 -5.515 1.00 95.12 330 ILE A N 1
ATOM 2560 C CA . ILE A 1 330 ? 7.191 10.719 -5.939 1.00 95.12 330 ILE A CA 1
ATOM 2561 C C . ILE A 1 330 ? 5.752 11.226 -5.957 1.00 95.12 330 ILE A C 1
ATOM 2563 O O . ILE A 1 330 ? 4.830 10.522 -6.374 1.00 95.12 330 ILE A O 1
ATOM 2567 N N . SER A 1 331 ? 5.543 12.429 -5.440 1.00 92.88 331 SER A N 1
ATOM 2568 C CA . SER A 1 331 ? 4.220 13.024 -5.295 1.00 92.88 331 SER A CA 1
ATOM 2569 C C . SER A 1 331 ? 3.644 13.536 -6.623 1.00 92.88 331 SER A C 1
ATOM 2571 O O . SER A 1 331 ? 4.389 13.840 -7.557 1.00 92.88 331 SER A O 1
ATOM 2573 N N . PRO A 1 332 ? 2.307 13.727 -6.684 1.00 89.88 332 PRO A N 1
ATOM 2574 C CA . PRO A 1 332 ? 1.585 14.348 -7.804 1.00 89.88 332 PRO A CA 1
ATOM 2575 C C . PRO A 1 332 ? 2.140 15.687 -8.311 1.00 89.88 332 PRO A C 1
ATOM 2577 O O . PRO A 1 332 ? 1.939 16.025 -9.472 1.00 89.88 332 PRO A O 1
ATOM 2580 N N . ASP A 1 333 ? 2.821 16.455 -7.457 1.00 89.44 333 ASP A N 1
ATOM 2581 C CA . ASP A 1 333 ? 3.435 17.739 -7.822 1.00 89.44 333 ASP A CA 1
ATOM 2582 C C . ASP A 1 333 ? 4.759 17.595 -8.604 1.00 89.44 333 ASP A C 1
ATOM 2584 O O . ASP A 1 333 ? 5.322 18.602 -9.027 1.00 89.44 333 ASP A O 1
ATOM 2588 N N . ASN A 1 334 ? 5.250 16.364 -8.809 1.00 88.75 334 ASN A N 1
ATOM 2589 C CA . ASN A 1 334 ? 6.539 16.028 -9.427 1.00 88.75 334 ASN A CA 1
ATOM 2590 C C . ASN A 1 334 ? 7.776 16.613 -8.712 1.00 88.75 334 ASN A C 1
ATOM 2592 O O . ASN A 1 334 ? 8.861 16.635 -9.296 1.00 88.75 334 ASN A O 1
ATOM 2596 N N . GLN A 1 335 ? 7.629 17.084 -7.471 1.00 90.88 335 GLN A N 1
ATOM 2597 C CA . GLN A 1 335 ? 8.684 17.761 -6.712 1.00 90.88 335 GLN A CA 1
ATOM 2598 C C . GLN A 1 335 ? 9.008 17.076 -5.390 1.00 90.88 335 GLN A C 1
ATOM 2600 O O . GLN A 1 335 ? 10.161 17.113 -4.975 1.00 90.88 335 GLN A O 1
ATOM 2605 N N . THR A 1 336 ? 8.038 16.473 -4.706 1.00 94.75 336 THR A N 1
ATOM 2606 C CA . THR A 1 336 ? 8.299 15.836 -3.408 1.00 94.75 336 THR A CA 1
ATOM 2607 C C . THR A 1 336 ? 8.578 14.344 -3.585 1.00 94.75 336 THR A C 1
ATOM 2609 O O . THR A 1 336 ? 7.829 13.611 -4.226 1.00 94.75 336 THR A O 1
ATOM 2612 N N . ILE A 1 337 ? 9.670 13.873 -3.000 1.00 96.06 337 ILE A N 1
ATOM 2613 C CA . ILE A 1 337 ? 10.049 12.467 -2.933 1.00 96.06 337 ILE A CA 1
ATOM 2614 C C . ILE A 1 337 ? 9.939 12.025 -1.479 1.00 96.06 337 ILE A C 1
ATOM 2616 O O . ILE A 1 337 ? 10.394 12.717 -0.570 1.00 96.06 337 ILE A O 1
ATOM 2620 N N . VAL A 1 338 ? 9.355 10.854 -1.262 1.00 96.88 338 VAL A N 1
ATOM 2621 C CA . VAL A 1 338 ? 9.373 10.179 0.035 1.00 96.88 338 VAL A CA 1
ATOM 2622 C C . VAL A 1 338 ? 10.146 8.883 -0.122 1.00 96.88 338 VAL A C 1
ATOM 2624 O O . VAL A 1 338 ? 9.832 8.096 -1.014 1.00 96.88 338 VAL A O 1
ATOM 2627 N N . ALA A 1 339 ? 11.145 8.657 0.724 1.00 96.69 339 ALA A N 1
ATOM 2628 C CA . ALA A 1 339 ? 11.953 7.443 0.701 1.00 96.69 339 ALA A CA 1
ATOM 2629 C C . ALA A 1 339 ? 12.111 6.860 2.108 1.00 96.69 339 ALA A C 1
ATOM 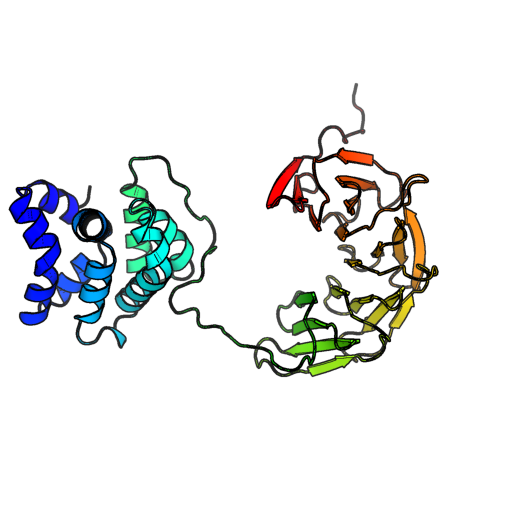2631 O O . ALA A 1 339 ? 12.310 7.601 3.068 1.00 96.69 339 ALA A O 1
ATOM 2632 N N . GLY A 1 340 ? 11.995 5.540 2.234 1.00 96.94 340 GLY A N 1
ATOM 2633 C CA . GLY A 1 340 ? 12.178 4.825 3.497 1.00 96.94 340 GLY A CA 1
ATOM 2634 C C . GLY A 1 340 ? 13.493 4.062 3.507 1.00 96.94 340 GLY A C 1
ATOM 2635 O O . GLY A 1 340 ? 13.776 3.322 2.560 1.00 96.94 340 GLY A O 1
ATOM 2636 N N . ASP A 1 341 ? 14.277 4.225 4.568 1.00 94.94 341 ASP A N 1
ATOM 2637 C CA . ASP A 1 341 ? 15.541 3.510 4.744 1.00 94.94 341 ASP A CA 1
ATOM 2638 C C . ASP A 1 341 ? 15.435 2.309 5.700 1.00 94.94 341 ASP A C 1
ATOM 2640 O O . ASP A 1 341 ? 14.435 2.100 6.394 1.00 94.94 341 ASP A O 1
ATOM 2644 N N . SER A 1 342 ? 16.486 1.492 5.726 1.00 94.38 342 SER A N 1
ATOM 2645 C CA . SER A 1 342 ? 16.581 0.285 6.557 1.00 94.38 342 SER A CA 1
ATOM 2646 C C . SER A 1 342 ? 16.717 0.571 8.053 1.00 94.38 342 SER A C 1
ATOM 2648 O O . SER A 1 342 ? 16.549 -0.337 8.866 1.00 94.38 342 SER A O 1
ATOM 2650 N N . SER A 1 343 ? 16.984 1.822 8.437 1.00 94.00 343 SER A N 1
ATOM 2651 C CA . SER A 1 343 ? 17.004 2.251 9.838 1.00 94.00 343 SER A CA 1
ATOM 2652 C C . SER A 1 343 ? 15.610 2.608 10.371 1.00 94.00 343 SER A C 1
ATOM 2654 O O . SER A 1 343 ? 15.444 2.844 11.569 1.00 94.00 343 SER A O 1
ATOM 2656 N N . GLY A 1 344 ? 14.592 2.601 9.501 1.00 92.44 344 GLY A N 1
ATOM 2657 C CA . GLY A 1 344 ? 13.214 2.953 9.836 1.00 92.44 344 GLY A CA 1
ATOM 2658 C C . GLY A 1 344 ? 12.922 4.450 9.732 1.00 92.44 344 GLY A C 1
ATOM 2659 O O . GLY A 1 344 ? 11.880 4.896 10.218 1.00 92.44 344 GLY A O 1
ATOM 2660 N N . ILE A 1 345 ? 13.813 5.231 9.112 1.00 94.88 345 ILE A N 1
ATOM 2661 C CA . ILE A 1 345 ? 13.617 6.664 8.889 1.00 94.88 345 ILE A CA 1
ATOM 2662 C C . ILE A 1 345 ? 12.907 6.877 7.548 1.00 94.88 345 ILE A C 1
ATOM 2664 O O . ILE A 1 345 ? 13.236 6.269 6.528 1.00 94.88 345 ILE A O 1
ATOM 2668 N N . LEU A 1 346 ? 11.922 7.778 7.560 1.00 96.25 346 LEU A N 1
ATOM 2669 C CA . LEU A 1 346 ? 11.275 8.299 6.360 1.00 96.25 346 LEU A CA 1
ATOM 2670 C C . LEU A 1 346 ? 11.860 9.666 6.014 1.00 96.25 346 LEU A C 1
ATOM 2672 O O . LEU A 1 346 ? 11.761 10.617 6.791 1.00 96.25 346 LEU A O 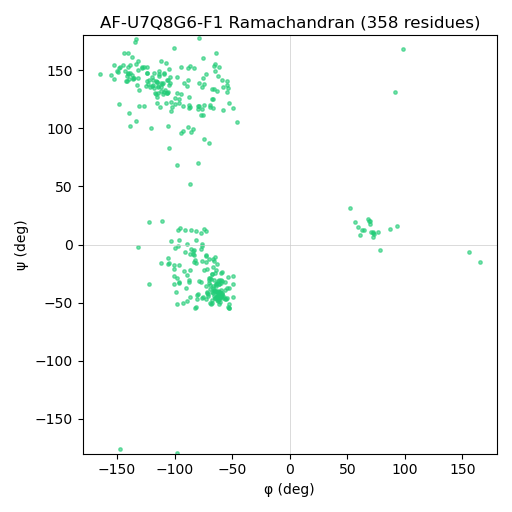1
ATOM 2676 N N . HIS A 1 347 ? 12.421 9.761 4.818 1.00 95.06 347 HIS A N 1
ATOM 2677 C CA . HIS A 1 347 ? 13.002 10.969 4.256 1.00 95.06 347 HIS A CA 1
ATOM 2678 C C . HIS A 1 347 ? 11.976 11.654 3.362 1.00 95.06 347 HIS A C 1
ATOM 2680 O O . HIS A 1 347 ? 11.447 11.039 2.439 1.00 95.06 347 HIS A O 1
ATOM 2686 N N . PHE A 1 348 ? 11.706 12.931 3.632 1.00 95.88 348 PHE A N 1
ATOM 2687 C CA . PHE A 1 348 ? 10.882 13.797 2.789 1.00 95.88 348 PHE A CA 1
ATOM 2688 C C . PHE A 1 348 ? 11.812 14.769 2.070 1.00 95.88 348 PHE A C 1
ATOM 2690 O O . PHE A 1 348 ? 12.306 15.725 2.665 1.00 95.88 348 PHE A O 1
ATOM 2697 N N . LEU A 1 349 ? 12.083 14.489 0.802 1.00 94.75 349 LEU A N 1
ATOM 2698 C CA . LEU A 1 349 ? 13.014 15.235 -0.032 1.00 94.75 349 LEU A CA 1
ATOM 2699 C C . LEU A 1 349 ? 12.219 16.086 -1.018 1.00 94.75 349 LEU A C 1
ATOM 2701 O O . LEU A 1 349 ? 11.207 15.638 -1.551 1.00 94.75 349 LEU A O 1
ATOM 2705 N N . ARG A 1 350 ? 12.673 17.308 -1.287 1.00 93.44 350 ARG A N 1
ATOM 2706 C CA . ARG A 1 350 ? 12.073 18.161 -2.312 1.00 93.44 350 ARG A CA 1
ATOM 2707 C C . ARG A 1 350 ? 13.090 18.438 -3.404 1.00 93.44 350 ARG A C 1
ATOM 2709 O O . ARG A 1 350 ? 14.219 18.825 -3.127 1.00 93.44 350 ARG A O 1
ATOM 2716 N N . ILE A 1 351 ? 12.670 18.234 -4.641 1.00 91.00 351 ILE A N 1
ATOM 2717 C CA . ILE A 1 351 ? 13.411 18.603 -5.834 1.00 91.00 351 ILE A CA 1
ATOM 2718 C C . ILE A 1 351 ? 13.288 20.119 -5.997 1.00 91.00 351 ILE A C 1
ATOM 2720 O O . ILE A 1 351 ? 12.208 20.632 -6.291 1.00 91.00 351 ILE A O 1
ATOM 2724 N N . GLU A 1 352 ? 14.395 20.830 -5.819 1.00 88.50 352 GLU A N 1
ATOM 2725 C CA . GLU A 1 352 ? 14.488 22.277 -6.023 1.00 88.50 352 GLU A CA 1
ATOM 2726 C C . GLU A 1 352 ? 15.642 22.601 -6.981 1.00 88.50 352 GLU A C 1
ATOM 2728 O O . GLU A 1 352 ? 16.604 21.842 -7.092 1.00 88.50 352 GLU A O 1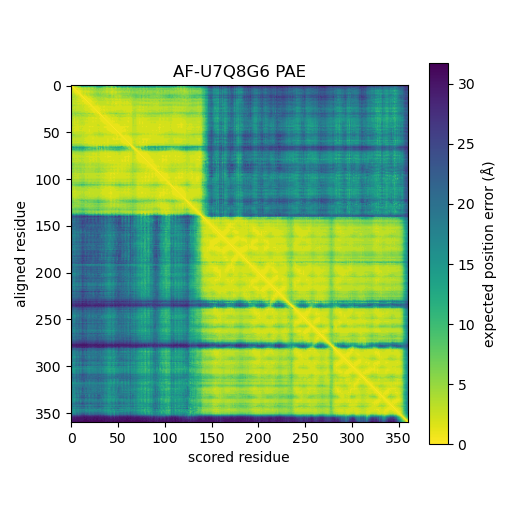
ATOM 2733 N N . GLY A 1 353 ? 15.543 23.723 -7.701 1.00 78.00 353 GLY A N 1
ATOM 2734 C CA . GLY A 1 353 ? 16.624 24.211 -8.569 1.00 78.00 353 GLY A CA 1
ATOM 2735 C C . GLY A 1 353 ? 16.792 23.490 -9.914 1.00 78.00 353 GLY A C 1
ATOM 2736 O O . GLY A 1 353 ? 17.783 23.731 -10.595 1.00 78.00 353 GLY A O 1
ATOM 2737 N N . LEU A 1 354 ? 15.840 22.640 -10.322 1.00 67.31 354 LEU A N 1
ATOM 2738 C CA . LEU A 1 354 ? 15.833 21.999 -11.650 1.00 67.31 354 LEU A CA 1
ATOM 2739 C C . LEU A 1 354 ? 15.099 22.809 -12.736 1.00 67.31 354 LEU A C 1
ATOM 2741 O O . LEU A 1 354 ? 15.065 22.381 -13.891 1.00 67.31 354 LEU A O 1
ATOM 2745 N N . ASP A 1 355 ? 14.553 23.983 -12.403 1.00 50.00 355 ASP A N 1
ATOM 2746 C CA . ASP A 1 355 ? 14.037 24.926 -13.397 1.00 50.00 355 ASP A CA 1
ATOM 2747 C C . ASP A 1 355 ? 15.205 25.613 -14.112 1.00 50.00 355 ASP A C 1
ATOM 2749 O O . ASP A 1 355 ? 15.690 26.668 -13.708 1.00 50.00 355 ASP A O 1
ATOM 2753 N N . VAL A 1 356 ? 15.647 25.010 -15.215 1.00 48.88 356 VAL A N 1
ATOM 2754 C CA . VAL A 1 356 ? 16.438 25.698 -16.236 1.00 48.88 356 VAL A CA 1
ATOM 2755 C C . VAL A 1 356 ? 15.525 25.966 -17.423 1.00 48.88 356 VAL A C 1
ATOM 2757 O O . VAL A 1 356 ? 15.486 25.215 -18.390 1.00 48.88 356 VAL A O 1
ATOM 2760 N N . ASN A 1 357 ? 14.769 27.054 -17.338 1.00 41.44 357 ASN A N 1
ATOM 2761 C CA . ASN A 1 357 ? 14.395 27.835 -18.509 1.00 41.44 357 ASN A CA 1
ATOM 2762 C C . ASN A 1 357 ? 14.635 29.296 -18.144 1.00 41.44 357 ASN A C 1
ATOM 2764 O O . ASN A 1 357 ? 13.932 29.866 -17.314 1.00 41.44 357 ASN A O 1
ATOM 2768 N N . GLY A 1 358 ? 15.706 29.848 -18.712 1.00 43.69 358 GLY A N 1
ATOM 2769 C CA . GLY A 1 358 ? 16.184 31.184 -18.414 1.00 43.69 358 GLY A CA 1
ATOM 2770 C C . GLY A 1 358 ? 15.149 32.267 -18.682 1.00 43.69 358 GLY A C 1
ATOM 2771 O O . GLY A 1 358 ? 14.452 32.245 -19.695 1.00 43.69 358 GLY A O 1
ATOM 2772 N N . VAL A 1 359 ? 15.138 33.247 -17.788 1.00 37.81 359 VAL A N 1
ATOM 2773 C CA . VAL A 1 359 ? 14.972 34.657 -18.125 1.00 37.81 359 VAL A CA 1
ATOM 2774 C C . VAL A 1 359 ? 15.959 35.394 -17.220 1.00 37.81 359 VAL A C 1
ATOM 2776 O O . VAL A 1 359 ? 15.832 35.321 -15.997 1.00 37.81 359 VAL A O 1
ATOM 2779 N N . ASP A 1 360 ? 16.979 35.986 -17.843 1.00 36.81 360 ASP A N 1
ATOM 2780 C CA . ASP A 1 360 ? 17.803 37.053 -17.259 1.00 36.81 360 ASP A CA 1
ATOM 2781 C C . ASP A 1 360 ? 16.944 38.264 -16.859 1.00 36.81 360 ASP A C 1
ATOM 2783 O O . ASP A 1 360 ? 15.972 38.567 -17.596 1.00 36.81 360 ASP A O 1
#

Mean predicted aligned error: 11.1 Å

Solvent-accessible surface area (backbone atoms only — not comparable to full-atom values): 19648 Å² total; per-residue (Å²): 131,54,80,63,41,56,54,54,69,73,46,55,72,68,61,37,52,52,46,57,68,46,44,55,59,58,29,51,78,66,68,37,55,76,56,43,51,56,47,76,61,29,49,54,49,50,53,50,27,33,67,75,72,30,54,67,61,52,50,52,51,53,72,62,44,85,66,41,90,76,37,63,66,62,44,39,49,42,41,41,49,66,77,38,39,77,54,41,72,75,40,63,80,46,56,51,36,53,50,37,14,24,45,50,83,46,48,87,41,67,66,55,37,50,28,52,52,43,33,62,71,68,55,86,65,93,76,74,72,56,90,57,67,76,42,83,35,42,87,61,62,83,89,72,84,81,82,81,75,90,37,62,74,64,22,66,37,64,36,76,85,66,53,35,36,38,39,19,12,58,63,20,32,36,38,33,27,35,59,88,82,54,45,75,75,48,75,46,69,86,49,88,26,34,23,39,17,42,32,58,28,66,85,45,50,38,35,38,34,14,13,61,62,25,37,34,40,31,27,36,60,88,80,66,45,77,74,39,78,43,72,80,45,80,58,95,80,19,31,21,40,13,43,34,55,28,64,85,46,48,39,35,41,37,19,16,44,71,43,34,36,38,33,31,32,67,83,78,61,42,79,75,46,76,37,65,77,98,73,78,96,30,34,25,41,17,44,28,55,26,65,84,50,53,36,34,40,38,10,17,55,76,12,32,42,37,33,27,35,61,87,78,56,42,79,74,51,77,46,78,58,100,42,32,20,58,36,48,45,57,38,89,83,67,32,44,34,42,33,35,30,75,83,75,50,75,46,83,45,70,70,72,88,78,82,84,74,89,79,134

Sequence (360 aa):
MGKIGNWLARKTEEDREFVLTELIYHLVENSQFGKVHRFLTDFEFMQAKIKAVGIQALIEDYQRVEHLETDETLRLLQRTFELSDHVLNQDRNQLASQLWGRLLSHENNPKIQQLLQQAKRCQTSPWLRPTVPNLTPPGGALIRTLVGHSGSVNAVAITPDSSKLVSGSWDNTIKVWDLASGKQLLTLREHNSVVMAVAISPDGSKLVSGSNDNTIKAWDLASGKQLFNLGGHDDHDDLVWAVAISPDGLKLVSGASDNTIKVWDLVTGKKLLSLSEYSVEHSINAVAISPDGSKVVSASSDKTVKVWDLNTGKEMITFIGDSDFNCCAISPDNQTIVAGDSSGILHFLRIEGLDVNGVD